Protein AF-A0AA41QJ33-F1 (afdb_monomer_lite)

Foldseek 3Di:
DPDDPPDDDDPPPPDDADQDDDPDCVFKPKAFKAWDQDPLRKIKMKIKIWGPPCVPPDAAWDQAPPRTTMKMWMWMDPPNRNDIDTAHIGHFHLWYWDDQAQKIKIWGDRQFIKMWIDNPSRNDIDHIDTDDDPWGKDDHDDDWDDDPQKIKDKIFTDPDDDDDDPPPGDIWIWIFHRDPDDADPVRDDPGDTDGDDD

InterPro domains:
  IPR036278 Sialidase superfamily [SSF50939] (13-168)

Sequence (198 aa):
MAGAEQFRVRPLANDFVRVYESPDPNNIYTYSPGIVALPSGRLVATLDLSGSGIGNLPGPKQIIEHGQEWFGKVFVSDDQGRTWTHKTDFPFMHARPFLAGQSLYVIGHCNYLCIMRSDDEGETWNKTAILTESETWHQAPSNVHYANGNVYLVMERITAAMNGWPCSVMANRFDARQSERRPDAKGKLDFRLRAGFS

Structure (mmCIF, N/CA/C/O backbone):
data_AF-A0AA41QJ33-F1
#
_entry.id   AF-A0AA41QJ33-F1
#
loop_
_atom_site.group_PDB
_atom_site.id
_atom_site.type_symbol
_atom_site.label_atom_id
_atom_site.label_alt_id
_atom_site.label_comp_id
_atom_site.label_asym_id
_atom_site.label_entity_id
_atom_site.label_seq_id
_atom_site.pdbx_PDB_ins_code
_atom_site.Cartn_x
_atom_site.Cartn_y
_atom_site.Cartn_z
_atom_site.occupancy
_atom_site.B_iso_or_equiv
_atom_site.auth_seq_id
_atom_site.auth_comp_id
_atom_site.auth_asym_id
_atom_site.auth_atom_id
_atom_site.pdbx_PDB_model_num
ATOM 1 N N . MET A 1 1 ? 14.302 -49.293 14.174 1.00 47.59 1 MET A N 1
ATOM 2 C CA . MET A 1 1 ? 14.296 -48.111 13.282 1.00 47.59 1 MET A CA 1
ATOM 3 C C . MET A 1 1 ? 13.230 -47.137 13.781 1.00 47.59 1 MET A C 1
ATOM 5 O O . MET A 1 1 ? 12.133 -47.121 13.251 1.00 47.59 1 MET A O 1
ATOM 9 N N . ALA A 1 2 ? 13.499 -46.404 14.865 1.00 51.84 2 ALA A N 1
ATOM 10 C CA . ALA A 1 2 ? 12.508 -45.548 15.533 1.00 51.84 2 ALA A CA 1
ATOM 11 C C . ALA A 1 2 ? 13.162 -44.237 16.005 1.00 51.84 2 ALA A C 1
ATOM 13 O O . ALA A 1 2 ? 13.246 -43.977 17.196 1.00 51.84 2 ALA A O 1
ATOM 14 N N . GLY A 1 3 ? 13.710 -43.454 15.069 1.00 54.38 3 GLY A N 1
ATOM 15 C CA . GLY A 1 3 ? 14.433 -42.221 15.420 1.00 54.38 3 GLY A CA 1
ATOM 16 C C . GLY A 1 3 ? 14.436 -41.105 14.372 1.00 54.38 3 GLY A C 1
ATOM 17 O O . GLY A 1 3 ? 14.948 -40.032 14.655 1.00 54.38 3 GLY A O 1
ATOM 18 N N . ALA A 1 4 ? 13.866 -41.315 13.178 1.00 56.34 4 ALA A N 1
ATOM 19 C CA . ALA A 1 4 ? 13.917 -40.324 12.093 1.00 56.34 4 ALA A CA 1
ATOM 20 C C . ALA A 1 4 ? 12.668 -39.420 11.990 1.00 56.34 4 ALA A C 1
ATOM 22 O O . ALA A 1 4 ? 12.715 -38.386 11.333 1.00 56.34 4 ALA A O 1
ATOM 23 N N . GLU A 1 5 ? 11.555 -39.771 12.643 1.00 59.59 5 GLU A N 1
ATOM 24 C CA . GLU A 1 5 ? 10.306 -38.983 12.599 1.00 59.59 5 GLU A CA 1
ATOM 25 C C . GLU A 1 5 ? 10.288 -37.806 13.596 1.00 59.59 5 GLU A C 1
ATOM 27 O O . GLU A 1 5 ? 9.463 -36.905 13.474 1.00 59.59 5 GLU A O 1
ATOM 32 N N . GLN A 1 6 ? 11.201 -37.777 14.575 1.00 62.22 6 GLN A N 1
ATOM 33 C CA . GLN A 1 6 ? 11.112 -36.872 15.730 1.00 62.22 6 GLN A CA 1
ATOM 34 C C . GLN A 1 6 ? 11.577 -35.426 15.451 1.00 62.22 6 GLN A C 1
ATOM 36 O O . GLN A 1 6 ? 11.346 -34.548 16.276 1.00 62.22 6 GLN A O 1
ATOM 41 N N . PHE A 1 7 ? 12.175 -35.150 14.283 1.00 73.75 7 PHE A N 1
ATOM 42 C CA . PHE A 1 7 ? 12.751 -33.837 13.942 1.00 73.75 7 PHE A CA 1
ATOM 43 C C . PHE A 1 7 ? 12.248 -33.249 12.611 1.00 73.75 7 PHE A C 1
ATOM 45 O O . PHE A 1 7 ? 12.935 -32.438 11.990 1.00 73.75 7 PHE A O 1
ATOM 52 N N . ARG A 1 8 ? 11.054 -33.631 12.132 1.00 76.31 8 ARG A N 1
ATOM 53 C CA . ARG A 1 8 ? 10.460 -32.956 10.964 1.00 76.31 8 ARG A CA 1
ATOM 54 C C . ARG A 1 8 ? 9.978 -31.558 11.349 1.00 76.31 8 ARG A C 1
ATOM 56 O O . ARG A 1 8 ? 9.013 -31.426 12.097 1.00 76.31 8 ARG A O 1
ATOM 63 N N . VAL A 1 9 ? 10.594 -30.529 10.767 1.00 79.25 9 VAL A N 1
ATOM 64 C CA . VAL A 1 9 ? 10.024 -29.176 10.741 1.00 79.25 9 VAL A CA 1
ATOM 65 C C . VAL A 1 9 ? 8.697 -29.250 9.984 1.00 79.25 9 VAL A C 1
ATOM 67 O O . VAL A 1 9 ? 8.662 -29.647 8.820 1.00 79.25 9 VAL A O 1
ATOM 70 N N . ARG A 1 10 ? 7.597 -28.917 10.660 1.00 72.31 10 ARG A N 1
ATOM 71 C CA . ARG A 1 10 ? 6.265 -28.787 10.059 1.00 72.31 10 ARG A CA 1
ATOM 72 C C . ARG A 1 10 ? 5.832 -27.326 10.186 1.00 72.31 10 ARG A C 1
ATOM 74 O O . ARG A 1 10 ? 6.075 -26.743 11.245 1.00 72.31 10 ARG A O 1
ATOM 81 N N . PRO A 1 11 ? 5.205 -26.729 9.160 1.00 72.12 11 PRO A N 1
ATOM 82 C CA . PRO A 1 11 ? 4.602 -25.412 9.303 1.00 72.12 11 PRO A CA 1
ATOM 83 C C . PRO A 1 11 ? 3.617 -25.427 10.476 1.00 72.12 11 PRO A C 1
ATOM 85 O O . PRO A 1 11 ? 2.786 -26.330 10.586 1.00 72.12 11 PRO A O 1
ATOM 88 N N . LEU A 1 12 ? 3.734 -24.442 11.369 1.00 70.50 12 LEU A N 1
ATOM 89 C CA . LEU A 1 12 ? 2.847 -24.312 12.532 1.00 70.50 12 LEU A CA 1
ATOM 90 C C . LEU A 1 12 ? 1.440 -23.835 12.136 1.00 70.50 12 LEU A C 1
ATOM 92 O O . LEU A 1 12 ? 0.494 -24.043 12.886 1.00 70.50 12 LEU A O 1
ATOM 96 N N . ALA A 1 13 ? 1.301 -23.250 10.946 1.00 66.00 13 ALA A N 1
ATOM 97 C CA . ALA A 1 13 ? 0.040 -22.842 10.345 1.00 66.00 13 ALA A CA 1
ATOM 98 C C . ALA A 1 13 ? -0.082 -23.502 8.964 1.00 66.00 13 ALA A C 1
ATOM 100 O O . ALA A 1 13 ? 0.394 -22.963 7.968 1.00 66.00 13 ALA A O 1
ATOM 101 N N . ASN A 1 14 ? -0.644 -24.715 8.921 1.00 70.75 14 ASN A N 1
ATOM 102 C CA . ASN A 1 14 ? -0.950 -25.382 7.648 1.00 70.75 14 ASN A CA 1
ATOM 103 C C . ASN A 1 14 ? -2.209 -24.795 6.994 1.00 70.75 14 ASN A C 1
ATOM 105 O O . ASN A 1 14 ? -2.342 -24.840 5.774 1.00 70.75 14 ASN A O 1
ATOM 109 N N . ASP A 1 15 ? -3.090 -24.206 7.803 1.00 84.38 15 ASP A N 1
ATOM 110 C CA . ASP A 1 15 ? -4.259 -23.478 7.333 1.00 84.38 15 ASP A CA 1
ATOM 111 C C . ASP A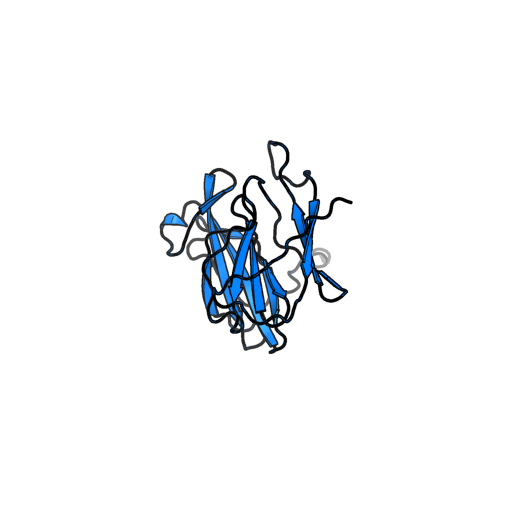 1 15 ? -3.882 -22.014 7.103 1.00 84.38 15 ASP A C 1
ATOM 113 O O . ASP A 1 15 ? -3.324 -21.354 7.984 1.00 84.38 15 ASP A O 1
ATOM 117 N N . PHE A 1 16 ? -4.191 -21.499 5.915 1.00 87.69 16 PHE A N 1
ATOM 118 C CA . PHE A 1 16 ? -3.958 -20.105 5.557 1.00 87.69 16 PHE A CA 1
ATOM 119 C C . PHE A 1 16 ? -5.176 -19.515 4.854 1.00 87.69 16 PHE A C 1
ATOM 121 O O . PHE A 1 16 ? -5.912 -20.204 4.147 1.00 87.69 16 PHE A O 1
ATOM 128 N N . VAL A 1 17 ? -5.357 -18.205 5.018 1.00 93.19 17 VAL A N 1
ATOM 129 C CA . VAL A 1 17 ? -6.265 -17.420 4.185 1.00 93.19 17 VAL A CA 1
ATOM 130 C C . VAL A 1 17 ? -5.435 -16.671 3.155 1.00 93.19 17 VAL A C 1
ATOM 132 O O . VAL A 1 17 ? -4.453 -16.005 3.481 1.00 93.19 17 VAL A O 1
ATOM 135 N N . ARG A 1 18 ? -5.839 -16.779 1.893 1.00 94.19 18 ARG A N 1
ATOM 136 C CA . ARG A 1 18 ? -5.200 -16.082 0.781 1.00 94.19 18 ARG A CA 1
ATOM 137 C C . ARG A 1 18 ? -5.739 -14.656 0.688 1.00 94.19 18 ARG A C 1
ATOM 139 O O . ARG A 1 18 ? -6.899 -14.461 0.339 1.00 94.19 18 ARG A O 1
ATOM 146 N N . VAL A 1 19 ? -4.875 -13.676 0.946 1.00 96.50 19 VAL A N 1
ATOM 147 C CA . VAL A 1 19 ? -5.148 -12.258 0.647 1.00 96.50 19 VAL A CA 1
ATOM 148 C C . VAL A 1 19 ? -4.986 -12.000 -0.852 1.00 96.50 19 VAL A C 1
ATOM 150 O O . VAL A 1 19 ? -5.821 -11.358 -1.481 1.00 96.50 19 VAL A O 1
ATOM 153 N N . TYR A 1 20 ? -3.918 -12.548 -1.431 1.00 96.38 20 TYR A N 1
ATOM 154 C CA . TYR A 1 20 ? -3.596 -12.460 -2.848 1.00 96.38 20 TYR A CA 1
ATOM 155 C C . TYR A 1 20 ? -2.804 -13.694 -3.277 1.00 96.38 20 TYR A C 1
ATOM 157 O O . TYR A 1 20 ? -2.037 -14.249 -2.492 1.00 96.38 20 TYR A O 1
ATOM 165 N N . GLU A 1 21 ? -2.981 -14.108 -4.525 1.00 94.88 21 GLU A N 1
ATOM 166 C CA . GLU A 1 21 ? -2.123 -15.083 -5.190 1.00 94.88 21 GLU A CA 1
ATOM 167 C C . GLU A 1 21 ? -1.775 -14.552 -6.568 1.00 94.88 21 GLU A C 1
ATOM 169 O O . GLU A 1 21 ? -2.625 -14.008 -7.277 1.00 94.88 21 GLU A O 1
ATOM 174 N N . SER A 1 22 ? -0.503 -14.694 -6.922 1.00 95.38 22 SER A N 1
ATOM 175 C CA . SER A 1 22 ? -0.030 -14.293 -8.231 1.00 95.38 22 SER A CA 1
ATOM 176 C C . SER A 1 22 ? -0.698 -15.139 -9.320 1.00 95.38 22 SER A C 1
ATOM 178 O O . SER A 1 22 ? -0.660 -16.367 -9.232 1.00 95.38 22 SER A O 1
ATOM 180 N N . PRO A 1 23 ? -1.266 -14.521 -10.371 1.00 94.25 23 PRO A N 1
ATOM 181 C CA . PRO A 1 23 ? -1.814 -15.263 -11.502 1.00 94.25 23 PRO A CA 1
ATOM 182 C C . PRO A 1 23 ? -0.721 -15.912 -12.370 1.00 94.25 23 PRO A C 1
ATOM 184 O O . PRO A 1 23 ? -1.026 -16.789 -13.172 1.00 94.25 23 PRO A O 1
ATOM 187 N N . ASP A 1 24 ? 0.539 -15.490 -12.218 1.00 96.56 24 ASP A N 1
ATOM 188 C CA . ASP A 1 24 ? 1.706 -16.073 -12.881 1.00 96.56 24 ASP A CA 1
ATOM 189 C C . ASP A 1 24 ? 2.922 -15.996 -11.940 1.00 96.56 24 ASP A C 1
ATOM 191 O O . ASP A 1 24 ? 3.712 -15.051 -12.015 1.00 96.56 24 ASP A O 1
ATOM 195 N N . PRO A 1 25 ? 3.089 -16.959 -11.017 1.00 94.56 25 PRO A N 1
ATOM 196 C CA . PRO A 1 25 ? 4.132 -16.900 -9.992 1.00 94.56 25 PRO A CA 1
ATOM 197 C C . PRO A 1 25 ? 5.563 -16.957 -10.548 1.00 94.56 25 PRO A C 1
ATOM 199 O O . PRO A 1 25 ? 6.502 -16.646 -9.817 1.00 94.56 25 PRO A O 1
ATOM 202 N N . ASN A 1 26 ? 5.749 -17.323 -11.822 1.00 96.19 26 ASN A N 1
ATOM 203 C CA . ASN A 1 26 ? 7.068 -17.324 -12.459 1.00 96.19 26 ASN A CA 1
ATOM 204 C C . ASN A 1 26 ? 7.505 -15.930 -12.923 1.00 96.19 26 ASN A C 1
ATOM 206 O O . ASN A 1 26 ? 8.698 -15.717 -13.114 1.00 96.19 26 ASN A O 1
ATOM 210 N N . ASN A 1 27 ? 6.564 -15.000 -13.120 1.00 96.81 27 ASN A N 1
ATOM 211 C CA . ASN A 1 27 ? 6.848 -13.681 -13.697 1.00 96.81 27 ASN A CA 1
ATOM 212 C C . ASN A 1 27 ? 6.244 -12.511 -12.905 1.00 96.81 27 ASN A C 1
ATOM 214 O O . ASN A 1 27 ? 6.604 -11.361 -13.153 1.00 96.81 27 ASN A O 1
ATOM 218 N N . ILE A 1 28 ? 5.314 -12.777 -11.988 1.00 96.94 28 ILE A N 1
ATOM 219 C CA . ILE A 1 28 ? 4.651 -11.790 -11.135 1.00 96.94 28 ILE A CA 1
ATOM 220 C C . ILE A 1 28 ? 4.882 -12.213 -9.692 1.00 96.94 28 ILE A C 1
ATOM 222 O O . ILE A 1 28 ? 4.372 -13.233 -9.220 1.00 96.94 28 ILE A O 1
ATOM 226 N N . TYR A 1 29 ? 5.641 -11.403 -8.979 1.00 95.81 29 TYR A N 1
ATOM 227 C CA . TYR A 1 29 ? 6.076 -11.682 -7.624 1.00 95.81 29 TYR A CA 1
ATOM 228 C C . TYR A 1 29 ? 5.309 -10.802 -6.640 1.00 95.81 29 TYR A C 1
ATOM 230 O O . TYR A 1 29 ? 4.944 -9.672 -6.956 1.00 95.81 29 TYR A O 1
ATOM 238 N N . THR A 1 30 ? 5.039 -11.338 -5.451 1.00 95.88 30 THR A N 1
ATOM 239 C CA . THR A 1 30 ? 4.316 -10.643 -4.379 1.00 95.88 30 THR A CA 1
ATOM 240 C C . THR A 1 30 ? 5.266 -10.344 -3.234 1.00 95.88 30 THR A C 1
ATOM 242 O O . THR A 1 30 ? 5.943 -11.245 -2.741 1.00 95.88 30 THR A O 1
ATOM 245 N N . TYR A 1 31 ? 5.290 -9.089 -2.804 1.00 94.62 31 TYR A N 1
ATOM 246 C CA . TYR A 1 31 ? 6.271 -8.576 -1.861 1.00 94.62 31 TYR A CA 1
ATOM 247 C C . TYR A 1 31 ? 5.619 -7.787 -0.727 1.00 94.62 31 TYR A C 1
ATOM 249 O O . TYR A 1 31 ? 4.476 -7.335 -0.821 1.00 94.62 31 TYR A O 1
ATOM 257 N N . SER A 1 32 ? 6.406 -7.616 0.339 1.00 93.62 32 SER A N 1
ATOM 258 C CA . SER A 1 32 ? 6.258 -6.543 1.325 1.00 93.62 32 SER A CA 1
ATOM 259 C C . SER A 1 32 ? 4.834 -6.343 1.863 1.00 93.62 32 SER A C 1
ATOM 261 O O . SER A 1 32 ? 4.242 -5.279 1.678 1.00 93.62 32 SER A O 1
ATOM 263 N N . PRO A 1 33 ? 4.261 -7.350 2.550 1.00 95.69 33 PRO A N 1
ATOM 264 C CA . PRO A 1 33 ? 2.938 -7.212 3.130 1.00 95.69 33 PRO A CA 1
ATOM 265 C C . PRO A 1 33 ? 2.934 -6.229 4.312 1.00 95.69 33 PRO A C 1
ATOM 267 O O . PRO A 1 33 ? 3.815 -6.263 5.173 1.00 95.69 33 PRO A O 1
ATOM 270 N N . GLY A 1 34 ? 1.900 -5.394 4.388 1.00 96.12 34 GLY A N 1
ATOM 271 C CA . GLY A 1 34 ? 1.562 -4.567 5.548 1.00 96.12 34 GLY A CA 1
ATOM 272 C C . GLY A 1 34 ? 0.117 -4.815 5.974 1.00 96.12 34 GLY A C 1
ATOM 273 O O . GLY A 1 34 ? -0.719 -5.151 5.141 1.00 96.12 34 GLY A O 1
ATOM 274 N N . ILE A 1 35 ? -0.208 -4.671 7.260 1.00 96.94 35 ILE A N 1
ATOM 275 C CA . ILE A 1 35 ? -1.578 -4.858 7.758 1.00 96.94 35 ILE A CA 1
ATOM 276 C C . ILE A 1 35 ? -1.867 -3.948 8.954 1.00 96.94 35 ILE A C 1
ATOM 278 O O . ILE A 1 35 ? -0.997 -3.726 9.794 1.00 96.94 35 ILE A O 1
ATOM 282 N N . VAL A 1 36 ? -3.096 -3.443 9.045 1.00 97.06 36 VAL A N 1
ATOM 283 C CA . VAL A 1 36 ? -3.615 -2.713 10.208 1.00 97.06 36 VAL A CA 1
ATOM 284 C C . VAL A 1 36 ? -5.043 -3.162 10.511 1.00 97.06 36 VAL A C 1
ATOM 286 O O . VAL A 1 36 ? -5.826 -3.427 9.599 1.00 97.06 36 VAL A O 1
ATOM 289 N N . ALA A 1 37 ? -5.383 -3.242 11.795 1.00 97.19 37 ALA A N 1
ATOM 290 C CA . ALA A 1 37 ? -6.759 -3.402 12.252 1.00 97.19 37 ALA A CA 1
ATOM 291 C C . ALA A 1 37 ? -7.341 -2.028 12.606 1.00 97.19 37 ALA A C 1
ATOM 293 O O . ALA A 1 37 ? -6.720 -1.261 13.347 1.00 97.19 37 ALA A O 1
ATOM 294 N N . LEU A 1 38 ? -8.517 -1.714 12.070 1.00 97.06 38 LEU A N 1
ATOM 295 C CA . LEU A 1 38 ? -9.239 -0.478 12.357 1.00 97.06 38 LEU A CA 1
ATOM 296 C C . LEU A 1 38 ? -10.098 -0.629 13.627 1.00 97.06 38 LEU A C 1
ATOM 298 O O . LEU A 1 38 ? -10.469 -1.750 13.980 1.00 97.06 38 LEU A O 1
ATOM 302 N N . PRO A 1 39 ? -10.474 0.477 14.302 1.00 96.62 39 PRO A N 1
ATOM 303 C CA . PRO A 1 39 ? -11.376 0.448 15.454 1.00 96.62 39 PRO A CA 1
ATOM 304 C C . PRO A 1 39 ? -12.717 -0.251 15.196 1.00 96.62 39 PRO A C 1
ATOM 306 O O . PRO A 1 39 ? -13.280 -0.825 16.124 1.00 96.62 39 PRO A O 1
ATOM 309 N N . SER A 1 40 ? -13.211 -0.234 13.954 1.00 96.88 40 SER A N 1
ATOM 310 C CA . SER A 1 40 ? -14.427 -0.946 13.539 1.00 96.88 40 SER A CA 1
ATOM 311 C C . SER A 1 40 ? -14.283 -2.473 13.544 1.00 96.88 40 SER A C 1
ATOM 313 O O . SER A 1 40 ? -15.283 -3.183 13.474 1.00 96.88 40 SER A O 1
ATOM 315 N N . GLY A 1 41 ? -13.055 -2.994 13.633 1.00 97.56 41 GLY A N 1
ATOM 316 C CA . GLY A 1 41 ? -12.734 -4.412 13.472 1.00 97.56 41 GLY A CA 1
ATOM 317 C C . GLY A 1 41 ? -12.374 -4.803 12.036 1.00 97.56 41 GLY A C 1
ATOM 318 O O . GLY A 1 41 ? -11.881 -5.912 11.824 1.00 97.56 41 GLY A O 1
ATOM 319 N N . ARG A 1 42 ? -12.552 -3.898 11.063 1.00 98.25 42 ARG A N 1
ATOM 320 C CA . ARG A 1 42 ? -12.087 -4.091 9.686 1.00 98.25 42 ARG A CA 1
ATOM 321 C C . ARG A 1 42 ? -10.564 -4.210 9.643 1.00 98.25 42 ARG A C 1
ATOM 323 O O . ARG A 1 42 ? -9.851 -3.434 10.281 1.00 98.25 42 ARG A O 1
ATOM 330 N N . LEU A 1 43 ? -10.054 -5.152 8.856 1.00 98.56 43 LEU A N 1
ATOM 331 C CA . LEU A 1 43 ? -8.626 -5.273 8.559 1.00 98.56 43 LEU A CA 1
ATOM 332 C C . LEU A 1 43 ? -8.323 -4.638 7.206 1.00 98.56 43 LEU A C 1
ATOM 334 O O . LEU A 1 43 ? -9.082 -4.814 6.256 1.00 98.56 43 LEU A O 1
ATOM 338 N N . VAL A 1 44 ? -7.187 -3.953 7.104 1.00 98.56 44 VAL A N 1
ATOM 339 C CA . VAL A 1 44 ? -6.671 -3.420 5.840 1.00 98.56 44 VAL A CA 1
ATOM 340 C C . VAL A 1 44 ? -5.265 -3.944 5.624 1.00 98.56 44 VAL A C 1
ATOM 342 O O . VAL A 1 44 ? -4.407 -3.769 6.488 1.00 98.56 44 VAL A O 1
ATOM 345 N N . ALA A 1 45 ? -5.031 -4.565 4.474 1.00 98.19 45 ALA A N 1
ATOM 346 C CA . ALA A 1 45 ? -3.741 -5.102 4.080 1.00 98.19 45 ALA A CA 1
ATOM 347 C C . ALA A 1 45 ? -3.207 -4.408 2.827 1.00 98.19 45 ALA A C 1
ATOM 349 O O . ALA A 1 45 ? -3.964 -3.997 1.945 1.00 98.19 45 ALA A O 1
ATOM 350 N N . THR A 1 46 ? -1.888 -4.314 2.744 1.00 98.25 46 THR A N 1
ATOM 351 C CA . THR A 1 46 ? -1.148 -3.873 1.568 1.00 98.25 46 THR A CA 1
ATOM 352 C C . THR A 1 46 ? -0.150 -4.935 1.151 1.00 98.25 46 THR A C 1
ATOM 354 O O . THR A 1 46 ? 0.291 -5.738 1.969 1.00 98.25 46 THR A O 1
ATOM 357 N N . LEU A 1 47 ? 0.204 -4.926 -0.125 1.00 97.56 47 LEU A N 1
ATOM 358 C CA . LEU A 1 47 ? 1.338 -5.646 -0.702 1.00 97.56 47 LEU A CA 1
ATOM 359 C C . LEU A 1 47 ? 1.766 -4.921 -1.974 1.00 97.56 47 LEU A C 1
ATOM 361 O O . LEU A 1 47 ? 1.013 -4.083 -2.481 1.00 97.56 47 LEU A O 1
ATOM 365 N N . ASP A 1 48 ? 2.923 -5.272 -2.517 1.00 96.38 48 ASP A N 1
ATOM 366 C CA . ASP A 1 48 ? 3.371 -4.781 -3.816 1.00 96.38 48 ASP A CA 1
ATOM 367 C C . ASP A 1 48 ? 3.774 -5.899 -4.772 1.00 96.38 48 ASP A C 1
ATOM 369 O O . ASP A 1 48 ? 4.069 -7.029 -4.374 1.00 96.38 48 ASP A O 1
ATOM 373 N N . LEU A 1 49 ? 3.668 -5.586 -6.063 1.00 97.38 49 LEU A N 1
ATOM 374 C CA . LEU A 1 49 ? 3.943 -6.488 -7.168 1.00 97.38 49 LEU A CA 1
ATOM 375 C C . LEU A 1 49 ? 5.064 -5.934 -8.039 1.00 97.38 49 LEU A C 1
ATOM 377 O O . LEU A 1 49 ? 5.071 -4.752 -8.386 1.00 97.38 49 LEU A O 1
ATOM 381 N N . SER A 1 50 ? 5.952 -6.833 -8.449 1.00 96.75 50 SER A N 1
ATOM 382 C CA . SER A 1 50 ? 6.960 -6.599 -9.484 1.00 96.75 50 SER A CA 1
ATOM 383 C C . SER A 1 50 ? 7.230 -7.893 -10.256 1.00 96.75 50 SER A C 1
ATOM 385 O O . SER A 1 50 ? 6.594 -8.920 -10.009 1.00 96.75 50 SER A O 1
ATOM 387 N N . GLY A 1 51 ? 8.155 -7.841 -11.208 1.00 95.56 51 GLY A N 1
ATOM 388 C CA . GLY A 1 51 ? 8.522 -8.941 -12.093 1.00 95.56 51 GLY A CA 1
ATOM 389 C C . GLY A 1 51 ? 8.190 -8.661 -13.558 1.00 95.56 51 GLY A C 1
ATOM 390 O O . GLY A 1 51 ? 7.406 -7.774 -13.891 1.00 95.56 51 GLY A O 1
ATOM 391 N N . SER A 1 52 ? 8.794 -9.434 -14.457 1.00 94.75 52 SER A N 1
ATOM 392 C CA . SER A 1 52 ? 8.677 -9.261 -15.913 1.00 94.75 52 SER A CA 1
ATOM 393 C C . SER A 1 52 ? 7.239 -9.355 -16.439 1.00 94.75 52 SER A C 1
ATOM 395 O O . SER A 1 52 ? 6.943 -8.833 -17.512 1.00 94.75 52 SER A O 1
ATOM 397 N N . GLY A 1 53 ? 6.341 -10.013 -15.702 1.00 94.25 53 GLY A N 1
ATOM 398 C CA . GLY A 1 53 ? 4.954 -10.239 -16.102 1.00 94.25 53 GLY A CA 1
ATOM 399 C C . GLY A 1 53 ? 3.991 -9.107 -15.741 1.00 94.25 53 GLY A C 1
ATOM 400 O O . GLY A 1 53 ? 2.857 -9.110 -16.228 1.00 94.25 53 GLY A O 1
ATOM 401 N N . ILE A 1 54 ? 4.395 -8.132 -14.913 1.00 95.50 54 ILE A N 1
ATOM 402 C CA . ILE A 1 54 ? 3.434 -7.153 -14.385 1.00 95.50 54 ILE A CA 1
ATOM 403 C C . ILE A 1 54 ? 2.953 -6.134 -15.417 1.00 95.50 54 ILE A C 1
ATOM 405 O O . ILE A 1 54 ? 1.882 -5.562 -15.222 1.00 95.50 54 ILE A O 1
ATOM 409 N N . GLY A 1 55 ? 3.673 -5.942 -16.528 1.00 91.94 55 GLY A N 1
ATOM 410 C CA . GLY A 1 55 ? 3.287 -5.023 -17.607 1.00 91.94 55 GLY A CA 1
ATOM 411 C C . GLY A 1 55 ? 1.886 -5.298 -18.175 1.00 91.94 55 GLY A C 1
ATOM 412 O O . GLY A 1 55 ? 1.192 -4.371 -18.583 1.00 91.94 55 GLY A O 1
ATOM 413 N N . ASN A 1 56 ? 1.430 -6.555 -18.116 1.00 89.94 56 ASN A N 1
ATOM 414 C CA . ASN A 1 56 ? 0.104 -6.972 -18.581 1.00 89.94 56 ASN A CA 1
ATOM 415 C C . ASN A 1 56 ? -1.016 -6.763 -17.547 1.00 89.94 56 ASN A C 1
ATOM 417 O O . ASN A 1 56 ? -2.193 -6.898 -17.882 1.00 89.94 56 ASN A O 1
ATOM 421 N N . LEU A 1 57 ? -0.683 -6.465 -16.288 1.00 93.75 57 LEU A N 1
ATOM 422 C CA . LEU A 1 57 ? -1.680 -6.199 -15.253 1.00 93.75 57 LEU A CA 1
ATOM 423 C C . LEU A 1 57 ? -2.202 -4.759 -15.360 1.00 93.75 57 LEU A C 1
ATOM 425 O O . LEU A 1 57 ? -1.433 -3.852 -15.684 1.00 93.75 57 LEU A O 1
ATOM 429 N N . PRO A 1 58 ? -3.478 -4.490 -15.039 1.00 93.81 58 PRO A N 1
ATOM 430 C CA . PRO A 1 58 ? -3.946 -3.122 -14.851 1.00 93.81 58 PRO A CA 1
ATOM 431 C C . PRO A 1 58 ? -3.303 -2.489 -13.604 1.00 93.81 58 PRO A C 1
ATOM 433 O O . PRO A 1 58 ? -2.740 -3.183 -12.759 1.00 93.81 58 PRO A O 1
ATOM 436 N N . GLY A 1 59 ? -3.406 -1.165 -13.490 1.00 92.88 59 GLY A N 1
ATOM 437 C CA . GLY A 1 59 ? -2.945 -0.413 -12.320 1.00 92.88 59 GLY A CA 1
ATOM 438 C C . GLY A 1 59 ? -1.744 0.499 -12.604 1.00 92.88 59 GLY A C 1
ATOM 439 O O . GLY A 1 59 ? -1.018 0.294 -13.586 1.00 92.88 59 GLY A O 1
ATOM 440 N N . PRO A 1 60 ? -1.552 1.540 -11.775 1.00 95.38 60 PRO A N 1
ATOM 441 C CA . PRO A 1 60 ? -0.543 2.566 -11.995 1.00 95.38 60 PRO A CA 1
ATOM 442 C C . PRO A 1 60 ? 0.843 2.052 -11.586 1.00 95.38 60 PRO A C 1
ATOM 444 O O . PRO A 1 60 ? 1.068 1.764 -10.416 1.00 95.38 60 PRO A O 1
ATOM 447 N N . LYS A 1 61 ? 1.772 1.949 -12.542 1.00 95.12 61 LYS A N 1
ATOM 448 C CA . LYS A 1 61 ? 3.140 1.450 -12.319 1.00 95.12 61 LYS A CA 1
ATOM 449 C C . LYS A 1 61 ? 4.143 2.588 -12.239 1.00 95.12 61 LYS A C 1
ATOM 451 O O . LYS A 1 61 ? 3.962 3.620 -12.885 1.00 95.12 61 LYS A O 1
ATOM 456 N N . GLN A 1 62 ? 5.207 2.372 -11.477 1.00 95.19 62 GLN A N 1
ATOM 457 C CA . GLN A 1 62 ? 6.382 3.237 -11.456 1.00 95.19 62 GLN A CA 1
ATOM 458 C C . GLN A 1 62 ? 7.657 2.425 -11.587 1.00 95.19 62 GLN A C 1
ATOM 460 O O . GLN A 1 62 ? 7.728 1.291 -11.121 1.00 95.19 62 GLN A O 1
ATOM 465 N N . ILE A 1 63 ? 8.666 3.039 -12.199 1.00 93.00 63 ILE A N 1
ATOM 466 C CA . ILE A 1 63 ? 10.020 2.496 -12.233 1.00 93.00 63 ILE A CA 1
ATOM 467 C C . ILE A 1 63 ? 10.715 2.890 -10.931 1.00 93.00 63 ILE A C 1
ATOM 469 O O . ILE A 1 63 ? 10.901 4.079 -10.670 1.00 93.00 63 ILE A O 1
ATOM 473 N N . ILE A 1 64 ? 11.064 1.905 -10.105 1.00 88.88 64 ILE A N 1
ATOM 474 C CA . ILE A 1 64 ? 11.618 2.145 -8.764 1.00 88.88 64 ILE A CA 1
ATOM 475 C C . ILE A 1 64 ? 12.981 1.459 -8.636 1.00 88.88 64 ILE A C 1
ATOM 477 O O . ILE A 1 64 ? 13.981 1.963 -9.150 1.00 88.88 64 ILE A O 1
ATOM 481 N N . GLU A 1 65 ? 13.046 0.305 -7.977 1.00 82.25 65 GLU A N 1
ATOM 482 C CA . GLU A 1 65 ? 14.301 -0.388 -7.705 1.00 82.25 65 GLU A CA 1
ATOM 483 C C . GLU A 1 65 ? 14.806 -1.121 -8.948 1.00 82.25 65 GLU A C 1
ATOM 485 O O . GLU A 1 65 ? 14.052 -1.807 -9.639 1.00 82.25 65 GLU A O 1
ATOM 490 N N . HIS A 1 66 ? 16.102 -0.969 -9.238 1.00 81.25 66 HIS A N 1
ATOM 491 C CA . HIS A 1 66 ? 16.790 -1.648 -10.344 1.00 81.25 66 HIS A CA 1
ATOM 492 C C . HIS A 1 66 ? 16.117 -1.472 -11.718 1.00 81.25 66 HIS A C 1
ATOM 494 O O . HIS A 1 66 ? 16.190 -2.354 -12.577 1.00 81.25 66 HIS A O 1
ATOM 500 N N . GLY A 1 67 ? 15.443 -0.335 -11.924 1.00 85.75 67 GLY A N 1
ATOM 501 C CA . GLY A 1 67 ? 14.738 -0.047 -13.172 1.00 85.75 67 GLY A CA 1
ATOM 502 C C . GLY A 1 67 ? 13.512 -0.932 -13.415 1.00 85.75 67 GLY A C 1
ATOM 503 O O . GLY A 1 67 ? 13.029 -0.981 -14.542 1.00 85.75 67 GLY A O 1
ATOM 504 N N . GLN A 1 68 ? 13.023 -1.643 -12.395 1.00 90.81 68 GLN A N 1
ATOM 505 C CA . GLN A 1 68 ? 11.846 -2.498 -12.507 1.00 90.81 68 GLN A CA 1
ATOM 506 C C . GLN A 1 68 ? 10.566 -1.701 -12.291 1.00 90.81 68 GLN A C 1
ATOM 508 O O . GLN A 1 68 ? 10.548 -0.727 -11.534 1.00 90.81 68 GLN A O 1
ATOM 513 N N . GLU A 1 69 ? 9.491 -2.142 -12.940 1.00 95.81 69 GLU A N 1
ATOM 514 C CA . GLU A 1 69 ? 8.150 -1.658 -12.645 1.00 95.81 69 GLU A CA 1
ATOM 515 C C . GLU A 1 69 ? 7.667 -2.221 -11.303 1.00 95.81 69 GLU A C 1
ATOM 517 O O . GLU A 1 69 ? 7.882 -3.394 -10.979 1.00 95.81 69 GLU A O 1
ATOM 522 N N . TRP A 1 70 ? 6.966 -1.383 -10.548 1.00 96.69 70 TRP A N 1
ATOM 523 C CA . TRP A 1 70 ? 6.333 -1.725 -9.282 1.00 96.69 70 TRP A CA 1
ATOM 524 C C . TRP A 1 70 ? 4.983 -1.036 -9.160 1.00 96.69 70 TRP A C 1
ATOM 526 O O . TRP A 1 70 ? 4.787 0.079 -9.657 1.00 96.69 70 TRP A O 1
ATOM 536 N N . PHE A 1 71 ? 4.069 -1.681 -8.445 1.00 97.44 71 PHE A N 1
ATOM 537 C CA . PHE A 1 71 ? 2.867 -1.045 -7.921 1.00 97.44 71 PHE A CA 1
ATOM 538 C C . PHE A 1 71 ? 2.328 -1.829 -6.728 1.00 97.44 71 PHE A C 1
ATOM 540 O O . PHE A 1 71 ? 2.511 -3.043 -6.629 1.00 97.44 71 PHE A O 1
ATOM 547 N N . GLY A 1 72 ? 1.657 -1.131 -5.824 1.00 97.69 72 GLY A N 1
ATOM 548 C CA . GLY A 1 72 ? 1.038 -1.717 -4.651 1.00 97.69 72 GLY A CA 1
ATOM 549 C C . GLY A 1 72 ? -0.465 -1.896 -4.782 1.00 97.69 72 GLY A C 1
ATOM 550 O O . GLY A 1 72 ? -1.108 -1.348 -5.679 1.00 97.69 72 GLY A O 1
ATOM 551 N N . LYS A 1 73 ? -1.016 -2.692 -3.868 1.00 98.31 73 LYS A N 1
ATOM 552 C CA . LYS A 1 73 ? -2.433 -3.050 -3.783 1.00 98.31 73 LYS A CA 1
ATOM 553 C C . LYS A 1 73 ? -2.942 -2.868 -2.360 1.00 98.31 73 LYS A C 1
ATOM 555 O O . LYS A 1 73 ? -2.214 -3.153 -1.412 1.00 98.31 73 LYS A O 1
ATOM 560 N N . VAL A 1 74 ? -4.194 -2.439 -2.217 1.00 98.62 74 VAL A N 1
ATOM 561 C CA . VAL A 1 74 ? -4.925 -2.413 -0.940 1.00 98.62 74 VAL A CA 1
ATOM 562 C C . VAL A 1 74 ? -6.022 -3.470 -0.956 1.00 98.62 74 VAL A C 1
ATOM 564 O O . VAL A 1 74 ? -6.785 -3.564 -1.921 1.00 98.62 74 VAL A O 1
ATOM 567 N N . PHE A 1 75 ? -6.140 -4.212 0.140 1.00 98.75 75 PHE A N 1
ATOM 568 C CA . PHE A 1 75 ? -7.214 -5.164 0.401 1.00 98.75 75 PHE A CA 1
ATOM 569 C C . PHE A 1 75 ? -7.874 -4.866 1.743 1.00 98.75 75 PHE A C 1
ATOM 571 O O . PHE A 1 75 ? -7.211 -4.395 2.667 1.00 98.75 75 PHE A O 1
ATOM 578 N N . VAL A 1 76 ? -9.160 -5.181 1.869 1.00 98.69 76 VAL A N 1
ATOM 579 C CA . VAL A 1 76 ? -9.903 -5.072 3.132 1.00 98.69 76 VAL A CA 1
ATOM 580 C C . VAL A 1 76 ? -10.584 -6.383 3.489 1.00 98.69 76 VAL A C 1
ATOM 582 O O . VAL A 1 76 ? -10.933 -7.164 2.603 1.00 98.69 76 VAL A O 1
ATOM 585 N N . SER A 1 77 ? -10.790 -6.607 4.782 1.00 98.62 77 SER A N 1
ATOM 586 C CA . SER A 1 77 ? -11.562 -7.725 5.313 1.00 98.62 77 SER A CA 1
ATOM 587 C C . SER A 1 77 ? -12.486 -7.253 6.432 1.00 98.62 77 SER A C 1
ATOM 589 O O . SER A 1 77 ? -12.038 -6.607 7.380 1.00 98.62 77 SER A O 1
ATOM 591 N N . ASP A 1 78 ? -13.761 -7.622 6.325 1.00 98.38 78 ASP A N 1
ATOM 592 C CA . ASP A 1 78 ? -14.823 -7.307 7.291 1.00 98.38 78 ASP A CA 1
ATOM 593 C C . ASP A 1 78 ? -15.216 -8.503 8.170 1.00 98.38 78 ASP A C 1
ATOM 595 O O . ASP A 1 78 ? -16.082 -8.404 9.036 1.00 98.38 78 ASP A O 1
ATOM 599 N N . ASP A 1 79 ? -14.585 -9.659 7.962 1.00 97.69 79 ASP A N 1
ATOM 600 C CA . ASP A 1 79 ? -14.971 -10.934 8.568 1.00 97.69 79 ASP A CA 1
ATOM 601 C C . ASP A 1 79 ? -13.838 -11.583 9.373 1.00 97.69 79 ASP A C 1
ATOM 603 O O . ASP A 1 79 ? -13.774 -12.809 9.494 1.00 97.69 79 ASP A O 1
ATOM 607 N N . GLN A 1 80 ? -12.994 -10.741 9.981 1.00 95.38 80 GLN A N 1
ATOM 608 C CA . GLN A 1 80 ? -11.827 -11.127 10.787 1.00 95.38 80 GLN A CA 1
ATOM 609 C C . GLN A 1 80 ? -10.733 -11.828 9.967 1.00 95.38 80 GLN A C 1
ATOM 611 O O . GLN A 1 80 ? -10.068 -12.743 10.450 1.00 95.38 80 GLN A O 1
ATOM 616 N N . GLY A 1 81 ? -10.539 -11.398 8.720 1.00 96.88 81 GLY A N 1
ATOM 617 C CA . GLY A 1 81 ? -9.467 -11.888 7.858 1.00 96.88 81 GLY A CA 1
ATOM 618 C C . GLY A 1 81 ? -9.780 -13.205 7.156 1.00 96.88 81 GLY A C 1
ATOM 619 O O . GLY A 1 81 ? -8.840 -13.825 6.661 1.00 96.88 81 GLY A O 1
ATOM 620 N N . ARG A 1 82 ? -11.049 -13.643 7.109 1.00 96.00 82 ARG A N 1
ATOM 621 C CA . ARG A 1 82 ? -11.461 -14.890 6.434 1.00 96.00 82 ARG A CA 1
ATOM 622 C C . ARG A 1 82 ? -11.620 -14.694 4.929 1.00 96.00 82 ARG A C 1
ATOM 624 O O . ARG A 1 82 ? -11.284 -15.595 4.164 1.00 96.00 82 ARG A O 1
ATOM 631 N N . THR A 1 83 ? -12.093 -13.526 4.506 1.00 97.56 83 THR A N 1
ATOM 632 C CA . THR A 1 83 ? -12.169 -13.119 3.101 1.00 97.56 83 THR A CA 1
ATOM 633 C C . THR A 1 83 ? -11.603 -11.717 2.916 1.00 97.56 83 THR A C 1
ATOM 635 O O . THR A 1 83 ? -11.620 -10.893 3.831 1.00 97.56 83 THR A O 1
ATOM 638 N N . TRP A 1 84 ? -11.055 -11.464 1.727 1.00 98.50 84 TRP A N 1
ATOM 639 C CA . TRP A 1 84 ? -10.364 -10.224 1.394 1.00 98.50 84 TRP A CA 1
ATOM 640 C C . TRP A 1 84 ? -10.866 -9.674 0.065 1.00 98.50 84 TRP A C 1
ATOM 642 O O . TRP A 1 84 ? -10.976 -10.405 -0.918 1.00 98.50 84 TRP A O 1
ATOM 652 N N . THR A 1 85 ? -11.144 -8.374 0.037 1.00 98.50 85 THR A N 1
ATOM 653 C CA . THR A 1 85 ? -11.616 -7.657 -1.150 1.00 98.50 85 THR A CA 1
ATOM 654 C C . THR A 1 85 ? -10.570 -6.643 -1.582 1.00 98.50 85 THR A C 1
ATOM 656 O O . THR A 1 85 ? -10.150 -5.808 -0.783 1.00 98.50 85 THR A O 1
ATOM 659 N N . HIS A 1 86 ? -10.149 -6.700 -2.847 1.00 98.38 86 HIS A N 1
ATOM 660 C CA . HIS A 1 86 ? -9.277 -5.686 -3.445 1.00 98.38 86 HIS A CA 1
ATOM 661 C C . HIS A 1 86 ? -10.004 -4.340 -3.543 1.00 98.38 86 HIS A C 1
ATOM 663 O O . HIS A 1 86 ? -11.167 -4.289 -3.944 1.00 98.38 86 HIS A O 1
ATOM 669 N N . LYS A 1 87 ? -9.323 -3.252 -3.171 1.00 98.31 87 LYS A N 1
ATOM 670 C CA . LYS A 1 87 ? -9.902 -1.902 -3.136 1.00 98.31 87 LYS A CA 1
ATOM 671 C C . LYS A 1 87 ? -9.285 -0.945 -4.137 1.00 98.31 87 LYS A C 1
ATOM 673 O O . LYS A 1 87 ? -10.013 -0.201 -4.787 1.00 98.31 87 LYS A O 1
ATOM 678 N N . THR A 1 88 ? -7.961 -0.918 -4.233 1.00 98.31 88 THR A N 1
ATOM 679 C CA . THR A 1 88 ? -7.261 -0.000 -5.134 1.00 98.31 88 THR A CA 1
ATOM 680 C C . THR A 1 88 ? -5.827 -0.449 -5.385 1.00 98.31 88 THR A C 1
ATOM 682 O O . THR A 1 88 ? -5.272 -1.241 -4.620 1.00 98.31 88 THR A O 1
ATOM 685 N N . ASP A 1 89 ? -5.243 0.092 -6.450 1.00 98.25 89 ASP A N 1
ATOM 686 C CA . ASP A 1 89 ? -3.837 -0.045 -6.814 1.00 98.25 89 ASP A CA 1
ATOM 687 C C . ASP A 1 89 ? -3.142 1.320 -6.725 1.00 98.25 89 ASP A C 1
ATOM 689 O O . ASP A 1 89 ? -3.762 2.354 -6.994 1.00 98.25 89 ASP A O 1
ATOM 693 N N . PHE A 1 90 ? -1.857 1.346 -6.370 1.00 97.88 90 PHE A N 1
ATOM 694 C CA . PHE A 1 90 ? -1.106 2.590 -6.182 1.00 97.88 90 PHE A CA 1
ATOM 695 C C . PHE A 1 90 ? 0.347 2.519 -6.694 1.00 97.88 90 PHE A C 1
ATOM 697 O O . PHE A 1 90 ? 0.968 1.461 -6.646 1.00 97.88 90 PHE A O 1
ATOM 704 N N . PRO A 1 91 ? 0.920 3.641 -7.174 1.00 96.50 91 PRO A N 1
ATOM 705 C CA . PRO A 1 91 ? 2.193 3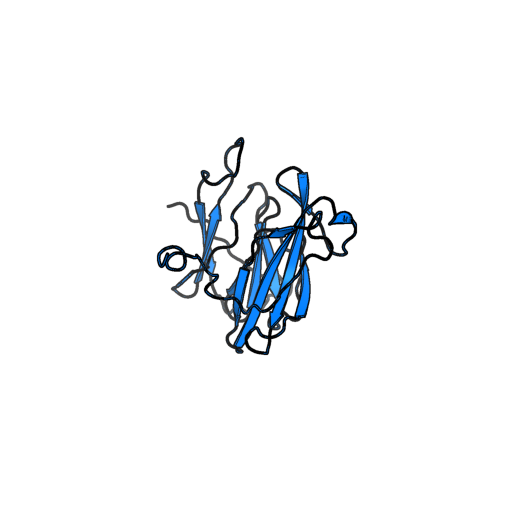.672 -7.906 1.00 96.50 91 PRO A CA 1
ATOM 706 C C . PRO A 1 91 ? 3.450 3.705 -7.018 1.00 96.50 91 PRO A C 1
ATOM 708 O O . PRO A 1 91 ? 4.391 4.439 -7.304 1.00 96.50 91 PRO A O 1
ATOM 711 N N . PHE A 1 92 ? 3.478 2.970 -5.909 1.00 96.06 92 PHE A N 1
ATOM 712 C CA . PHE A 1 92 ? 4.641 2.913 -5.015 1.00 96.06 92 PHE A CA 1
ATOM 713 C C . P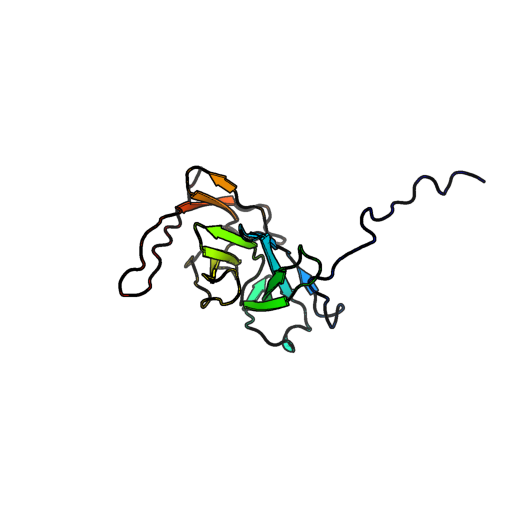HE A 1 92 ? 4.713 1.565 -4.287 1.00 96.06 92 PHE A C 1
ATOM 715 O O . PHE A 1 92 ? 3.753 0.796 -4.316 1.00 96.06 92 PHE A O 1
ATOM 722 N N . MET A 1 93 ? 5.852 1.275 -3.656 1.00 95.38 93 MET A N 1
ATOM 723 C CA . MET A 1 93 ? 6.151 -0.013 -3.018 1.00 95.38 93 MET A CA 1
ATOM 724 C C . MET A 1 93 ? 6.513 0.145 -1.537 1.00 95.38 93 MET A C 1
ATOM 726 O O . MET A 1 93 ? 6.585 1.259 -1.003 1.00 95.38 93 MET A O 1
ATOM 730 N N . HIS A 1 94 ? 6.723 -0.992 -0.874 1.00 94.88 94 HIS A N 1
ATOM 731 C CA . HIS A 1 94 ? 7.046 -1.119 0.545 1.00 94.88 94 HIS A CA 1
ATOM 732 C C . HIS A 1 94 ? 6.048 -0.397 1.453 1.00 94.88 94 HIS A C 1
ATOM 734 O O . HIS A 1 94 ? 6.386 0.215 2.475 1.00 94.88 94 HIS A O 1
ATOM 740 N N . ALA A 1 95 ? 4.791 -0.447 1.032 1.00 94.50 95 ALA A N 1
ATOM 741 C CA . ALA A 1 95 ? 3.738 0.349 1.608 1.00 94.50 95 ALA A CA 1
ATOM 742 C C . ALA A 1 95 ? 3.175 -0.295 2.873 1.00 94.50 95 ALA A C 1
ATOM 744 O O . ALA A 1 95 ? 2.996 -1.511 2.941 1.00 94.50 95 ALA A O 1
ATOM 745 N N . ARG A 1 96 ? 2.832 0.533 3.859 1.00 94.50 96 ARG A N 1
ATOM 746 C CA . ARG A 1 96 ? 2.145 0.097 5.079 1.00 94.50 96 ARG A CA 1
ATOM 747 C C . ARG A 1 96 ? 0.902 0.937 5.346 1.00 94.50 96 ARG A C 1
ATOM 749 O O . ARG A 1 96 ? 0.967 2.163 5.193 1.00 94.50 96 ARG A O 1
ATOM 756 N N . PRO A 1 97 ? -0.201 0.315 5.782 1.00 97.12 97 PRO A N 1
ATOM 757 C CA . PRO A 1 97 ? -1.368 1.038 6.234 1.00 97.12 97 PRO A CA 1
ATOM 758 C C . PRO A 1 97 ? -1.208 1.437 7.710 1.00 97.12 97 PRO A C 1
ATOM 760 O O . PRO A 1 97 ? -0.665 0.683 8.516 1.00 97.12 97 PRO A O 1
ATOM 763 N N . PHE A 1 98 ? -1.683 2.622 8.082 1.00 96.81 98 PHE A N 1
ATOM 764 C CA . PHE A 1 98 ? -1.737 3.076 9.472 1.00 96.81 98 PHE A CA 1
ATOM 765 C C . PHE A 1 98 ? -2.838 4.118 9.680 1.00 96.81 98 PHE A C 1
ATOM 767 O O . PHE A 1 98 ? -3.230 4.830 8.757 1.00 96.81 98 PHE A O 1
ATOM 774 N N . LEU A 1 99 ? -3.315 4.239 10.916 1.00 95.81 99 LEU A N 1
ATOM 775 C CA . LEU A 1 99 ? -4.258 5.288 11.300 1.00 95.81 99 LEU A CA 1
ATOM 776 C C . LEU A 1 99 ? -3.532 6.531 11.796 1.00 95.81 99 LEU A C 1
ATOM 778 O O . LEU A 1 99 ? -2.564 6.419 12.548 1.00 95.81 99 LEU A O 1
ATOM 782 N N . ALA A 1 100 ? -4.055 7.705 11.453 1.00 93.50 100 ALA A N 1
ATOM 783 C CA . ALA A 1 100 ? -3.753 8.954 12.144 1.00 93.50 100 ALA A CA 1
ATOM 784 C C . ALA A 1 100 ? -5.059 9.734 12.351 1.00 93.50 100 ALA A C 1
ATOM 786 O O . ALA A 1 100 ? -5.666 10.229 11.399 1.00 93.50 100 ALA A O 1
ATOM 787 N N . GLY A 1 101 ? -5.508 9.818 13.606 1.00 90.62 101 GLY A N 1
ATOM 788 C CA . GLY A 1 101 ? -6.864 10.270 13.919 1.00 90.62 101 GLY A CA 1
ATOM 789 C C . GLY A 1 101 ? -7.909 9.280 13.391 1.00 90.62 101 GLY A C 1
ATOM 790 O O . GLY A 1 101 ? -7.772 8.077 13.588 1.00 90.62 101 GLY A O 1
ATOM 791 N N . GLN A 1 102 ? -8.936 9.792 12.709 1.00 91.25 102 GLN A N 1
ATOM 792 C CA . GLN A 1 102 ? -10.016 8.993 12.103 1.00 91.25 102 GLN A CA 1
ATOM 793 C C . GLN A 1 102 ? -9.714 8.557 10.660 1.00 91.25 102 GLN A C 1
ATOM 795 O O . GLN A 1 102 ? -10.515 7.868 10.041 1.00 91.25 102 GLN A O 1
ATOM 800 N N . SER A 1 103 ? -8.575 8.978 10.112 1.00 96.69 103 SER A N 1
ATOM 801 C CA . SER A 1 103 ? -8.215 8.721 8.721 1.00 96.69 103 SER A CA 1
ATOM 802 C C . SER A 1 103 ? -7.214 7.583 8.615 1.00 96.69 103 SER A C 1
ATOM 804 O O . SER A 1 103 ? -6.264 7.483 9.402 1.00 96.69 103 SER A O 1
ATOM 806 N N . LEU A 1 104 ? -7.406 6.770 7.587 1.00 98.19 104 LEU A N 1
ATOM 807 C CA . LEU A 1 104 ? -6.496 5.713 7.194 1.00 98.19 104 LEU A CA 1
ATOM 808 C C . LEU A 1 104 ? -5.512 6.250 6.158 1.00 98.19 104 LEU A C 1
ATOM 810 O O . LEU A 1 104 ? -5.897 6.913 5.196 1.00 98.19 104 LEU A O 1
ATOM 814 N N . TYR A 1 105 ? -4.240 5.932 6.339 1.00 98.12 105 TYR A N 1
ATOM 815 C CA . TYR A 1 105 ? -3.173 6.292 5.422 1.00 98.12 105 TYR A CA 1
ATOM 816 C C . TYR A 1 105 ? -2.431 5.048 4.967 1.00 98.12 105 TYR A C 1
ATOM 818 O O . TYR A 1 105 ? -2.271 4.101 5.731 1.00 98.12 105 TYR A O 1
ATOM 826 N N . VAL A 1 106 ? -1.934 5.081 3.736 1.00 97.88 106 VAL A N 1
ATOM 827 C CA . VAL A 1 106 ? -0.940 4.135 3.231 1.00 97.88 106 VAL A CA 1
ATOM 828 C C . VAL A 1 106 ? 0.269 4.944 2.801 1.00 97.88 106 VAL A C 1
ATOM 830 O O . VAL A 1 106 ? 0.144 5.834 1.960 1.00 97.88 106 VAL A O 1
ATOM 833 N N . ILE A 1 107 ? 1.419 4.658 3.408 1.00 96.31 107 ILE A N 1
ATOM 834 C CA . ILE A 1 107 ? 2.697 5.313 3.109 1.00 96.31 107 ILE A CA 1
ATOM 835 C C . ILE A 1 107 ? 3.705 4.280 2.623 1.00 96.31 107 ILE A C 1
ATOM 837 O O . ILE A 1 107 ? 3.778 3.179 3.167 1.00 96.31 107 ILE A O 1
ATOM 841 N N . GLY A 1 108 ? 4.481 4.648 1.613 1.00 95.25 108 GLY A N 1
ATOM 842 C CA . GLY A 1 108 ? 5.571 3.856 1.055 1.00 95.25 108 GLY A CA 1
ATOM 843 C C . GLY A 1 108 ? 6.507 4.759 0.262 1.00 95.25 108 GLY A C 1
ATOM 844 O O . GLY A 1 108 ? 6.606 5.958 0.548 1.00 95.25 108 GLY A O 1
ATOM 845 N N . HIS A 1 109 ? 7.191 4.209 -0.738 1.00 93.62 109 HIS A N 1
ATOM 846 C CA . HIS A 1 109 ? 8.110 5.000 -1.556 1.00 93.62 109 HIS A CA 1
ATOM 847 C C . HIS A 1 109 ? 8.151 4.566 -3.023 1.00 93.62 109 HIS A C 1
ATOM 849 O O . HIS A 1 109 ? 7.893 3.412 -3.364 1.00 93.62 109 HIS A O 1
ATOM 855 N N . CYS A 1 110 ? 8.470 5.525 -3.888 1.00 91.38 110 CYS A N 1
ATOM 856 C CA . CYS A 1 110 ? 8.898 5.302 -5.267 1.00 91.38 110 CYS A CA 1
ATOM 857 C C . CYS A 1 110 ? 10.137 6.162 -5.544 1.00 91.38 110 CYS A C 1
ATOM 859 O O . CYS A 1 110 ? 10.101 7.124 -6.312 1.00 91.38 110 CYS A O 1
ATOM 861 N N . ASN A 1 111 ? 11.217 5.875 -4.813 1.00 88.00 111 ASN A N 1
ATOM 862 C CA . ASN A 1 111 ? 12.336 6.784 -4.532 1.00 88.00 111 ASN A CA 1
ATOM 863 C C . ASN A 1 111 ? 11.939 7.933 -3.594 1.00 88.00 111 ASN A C 1
ATOM 865 O O . ASN A 1 111 ? 12.573 8.121 -2.565 1.00 88.00 111 ASN A O 1
ATOM 869 N N . TYR A 1 112 ? 10.859 8.656 -3.878 1.00 90.56 112 TYR A N 1
ATOM 870 C CA . TYR A 1 112 ? 10.311 9.664 -2.967 1.00 90.56 112 TYR A CA 1
ATOM 871 C C . TYR A 1 112 ? 9.300 9.051 -2.001 1.00 90.56 112 TYR A C 1
ATOM 873 O O . TYR A 1 112 ? 8.613 8.087 -2.354 1.00 90.56 112 TYR A O 1
ATOM 881 N N . LEU A 1 113 ? 9.144 9.639 -0.811 1.00 92.44 113 LEU A N 1
ATOM 882 C CA . LEU A 1 113 ? 8.057 9.250 0.085 1.00 92.44 113 LEU A CA 1
ATOM 883 C C . LEU A 1 113 ? 6.713 9.571 -0.557 1.00 92.44 113 LEU A C 1
ATOM 885 O O . LEU A 1 113 ? 6.465 10.698 -0.989 1.00 92.44 113 LEU A O 1
ATOM 889 N N . CYS A 1 114 ? 5.842 8.571 -0.578 1.00 94.25 114 CYS A N 1
ATOM 890 C CA . CYS A 1 114 ? 4.513 8.655 -1.160 1.00 94.25 114 CYS A CA 1
ATOM 891 C C . CYS A 1 114 ? 3.468 8.280 -0.124 1.00 94.25 114 CYS A C 1
ATOM 893 O O . CYS A 1 114 ? 3.666 7.347 0.654 1.00 94.25 114 CYS A O 1
ATOM 895 N N . ILE A 1 115 ? 2.344 8.990 -0.135 1.00 96.56 115 ILE A N 1
ATOM 896 C CA . ILE A 1 115 ? 1.223 8.719 0.757 1.00 96.56 115 ILE A CA 1
ATOM 897 C C . ILE A 1 115 ? -0.108 8.825 0.019 1.00 96.56 115 ILE A C 1
ATOM 899 O O . ILE A 1 115 ? -0.290 9.650 -0.876 1.00 96.56 115 ILE A O 1
ATOM 903 N N . MET A 1 116 ? -1.061 8.008 0.437 1.00 98.06 116 MET A N 1
ATOM 904 C CA . MET A 1 116 ? -2.471 8.114 0.078 1.00 98.06 116 MET A CA 1
ATOM 905 C C . MET A 1 116 ? -3.327 7.994 1.338 1.00 98.06 116 MET A C 1
ATOM 907 O O . MET A 1 116 ? -2.882 7.462 2.357 1.00 98.06 116 MET A O 1
ATOM 911 N N . ARG A 1 117 ? -4.545 8.522 1.272 1.00 98.06 117 ARG A N 1
ATOM 912 C CA . ARG A 1 117 ? -5.477 8.653 2.392 1.00 98.06 117 ARG A CA 1
ATOM 913 C C . ARG A 1 117 ? -6.858 8.140 2.000 1.00 98.06 117 ARG A C 1
ATOM 915 O O . ARG A 1 117 ? -7.320 8.403 0.889 1.00 98.06 117 ARG A O 1
ATOM 922 N N . SER A 1 118 ? -7.508 7.497 2.958 1.00 98.50 118 SER A N 1
ATOM 923 C CA . SER A 1 118 ? -8.925 7.160 2.969 1.00 98.50 118 SER A CA 1
ATOM 924 C C . SER A 1 118 ? -9.580 7.744 4.226 1.00 98.50 118 SER A C 1
ATOM 926 O O . SER A 1 118 ? -8.991 7.742 5.312 1.00 98.50 118 SER A O 1
ATOM 928 N N . ASP A 1 119 ? -10.800 8.252 4.058 1.00 98.00 119 ASP A N 1
ATOM 929 C CA . ASP A 1 119 ? -11.652 8.788 5.130 1.00 98.00 119 ASP A CA 1
ATOM 930 C C . ASP A 1 119 ? -12.897 7.920 5.384 1.00 98.00 119 ASP A C 1
ATOM 932 O O . ASP A 1 119 ? -13.781 8.300 6.145 1.00 98.00 119 ASP A O 1
ATOM 936 N N . ASP A 1 120 ? -12.957 6.752 4.748 1.00 97.75 120 ASP A N 1
ATOM 937 C CA . ASP A 1 120 ? -14.080 5.815 4.746 1.00 97.75 120 ASP A CA 1
ATOM 938 C C . ASP A 1 120 ? -13.588 4.368 4.919 1.00 97.75 120 ASP A C 1
ATOM 940 O O . ASP A 1 120 ? -14.027 3.446 4.238 1.00 97.75 120 ASP A O 1
ATOM 944 N N . GLU A 1 121 ? -12.634 4.174 5.834 1.00 97.50 121 GLU A N 1
ATOM 945 C CA . GLU A 1 121 ? -12.120 2.853 6.224 1.00 97.50 121 GLU A CA 1
ATOM 946 C C . GLU A 1 121 ? -11.589 1.999 5.055 1.00 97.50 121 GLU A C 1
ATOM 948 O O . GLU A 1 121 ? -11.743 0.776 5.017 1.00 97.50 121 GLU A O 1
ATOM 953 N N . GLY A 1 122 ? -10.934 2.649 4.093 1.00 97.75 122 GLY A N 1
ATOM 954 C CA . GLY A 1 122 ? -10.300 2.010 2.943 1.00 97.75 122 GLY A CA 1
ATOM 955 C C . GLY A 1 122 ? -11.234 1.750 1.761 1.00 97.75 122 GLY A C 1
ATOM 956 O O . GLY A 1 122 ? -10.793 1.117 0.796 1.00 97.75 122 GLY A O 1
ATOM 957 N N . GLU A 1 123 ? -12.485 2.227 1.802 1.00 98.06 123 GLU A N 1
ATOM 958 C CA . GLU A 1 123 ? -13.433 2.080 0.692 1.00 98.06 123 GLU A CA 1
ATOM 959 C C . GLU A 1 123 ? -13.014 2.887 -0.538 1.00 98.06 123 GLU A C 1
ATOM 961 O O . GLU A 1 123 ? -12.984 2.345 -1.649 1.00 98.06 123 GLU A O 1
ATOM 966 N N . THR A 1 124 ? -12.648 4.153 -0.336 1.00 97.94 124 THR A N 1
ATOM 967 C CA . THR A 1 124 ? -12.152 5.053 -1.377 1.00 97.94 124 THR A CA 1
ATOM 968 C C . THR A 1 124 ? -10.849 5.719 -0.957 1.00 97.94 124 THR A C 1
ATOM 970 O O . THR A 1 124 ? -10.519 5.846 0.222 1.00 97.94 124 THR A O 1
ATOM 973 N N . TRP A 1 125 ? -10.064 6.123 -1.955 1.00 98.19 125 TRP A N 1
ATOM 974 C CA . TRP A 1 125 ? -8.729 6.667 -1.751 1.00 98.19 125 TRP A CA 1
ATOM 975 C C . TRP A 1 125 ? -8.502 7.904 -2.604 1.00 98.19 125 TRP A C 1
ATOM 977 O O . TRP A 1 125 ? -8.938 7.979 -3.756 1.00 98.19 125 TRP A O 1
ATOM 987 N N . ASN A 1 126 ? -7.781 8.873 -2.050 1.00 97.00 126 ASN A N 1
ATOM 988 C CA . ASN A 1 126 ? -7.324 10.021 -2.817 1.00 97.00 126 ASN A CA 1
ATOM 989 C C . ASN A 1 126 ? -6.180 9.653 -3.782 1.00 97.00 126 ASN A C 1
ATOM 991 O O . ASN A 1 126 ? -5.621 8.555 -3.759 1.00 97.00 126 ASN A O 1
ATOM 995 N N . LYS A 1 127 ? -5.806 10.611 -4.636 1.00 95.69 127 LYS A N 1
ATOM 996 C CA . LYS A 1 127 ? -4.587 10.493 -5.441 1.00 95.69 127 LYS A CA 1
ATOM 997 C C . LYS A 1 127 ? -3.356 10.473 -4.536 1.00 95.69 127 LYS A C 1
ATOM 999 O O . LYS A 1 127 ? -3.306 11.203 -3.548 1.00 95.69 127 LYS A O 1
ATOM 1004 N N . THR A 1 128 ? -2.348 9.707 -4.943 1.00 95.56 128 THR A N 1
ATOM 1005 C CA . THR A 1 128 ? -1.036 9.684 -4.293 1.00 95.56 128 THR A CA 1
ATOM 1006 C C . THR A 1 128 ? -0.438 11.085 -4.221 1.00 95.56 128 THR A C 1
ATOM 1008 O O . THR A 1 128 ? -0.376 11.801 -5.222 1.00 95.56 128 THR A O 1
ATOM 1011 N N . ALA A 1 129 ? 0.021 11.458 -3.031 1.00 95.19 129 ALA A N 1
ATOM 1012 C CA . ALA A 1 129 ? 0.801 12.656 -2.783 1.00 95.19 129 ALA A CA 1
ATOM 1013 C C . ALA A 1 129 ? 2.270 12.283 -2.558 1.00 95.19 129 ALA A C 1
ATOM 1015 O O . ALA A 1 129 ? 2.570 11.319 -1.853 1.00 95.19 129 ALA A O 1
ATOM 1016 N N . ILE A 1 130 ? 3.171 13.075 -3.137 1.00 92.44 130 ILE A N 1
ATOM 1017 C CA . ILE A 1 130 ? 4.613 12.987 -2.899 1.00 92.44 130 ILE A CA 1
ATOM 1018 C C . ILE A 1 130 ? 4.953 13.916 -1.731 1.00 92.44 130 ILE A C 1
ATOM 1020 O O . ILE A 1 130 ? 4.520 15.068 -1.703 1.00 92.44 130 ILE A O 1
ATOM 1024 N N . LEU A 1 131 ? 5.697 13.400 -0.758 1.00 89.19 131 LEU A N 1
ATOM 1025 C CA . LEU A 1 131 ? 6.016 14.081 0.496 1.00 89.19 131 LEU A CA 1
ATOM 1026 C C . LEU A 1 131 ? 7.437 14.657 0.543 1.00 89.19 131 LEU A C 1
ATOM 1028 O O . LEU A 1 131 ? 7.738 15.444 1.438 1.00 89.19 131 LEU A O 1
ATOM 1032 N N . THR A 1 132 ? 8.311 14.255 -0.381 1.00 86.69 132 THR A N 1
ATOM 1033 C CA . THR A 1 132 ? 9.731 14.643 -0.415 1.00 86.69 132 THR A CA 1
ATOM 1034 C C . THR A 1 132 ? 10.149 15.026 -1.825 1.00 86.69 132 THR A C 1
ATOM 1036 O O . THR A 1 132 ? 9.641 14.457 -2.787 1.00 86.69 132 THR A O 1
ATOM 1039 N N . GLU A 1 133 ? 11.082 15.967 -1.955 1.00 77.88 133 GLU A N 1
ATOM 1040 C CA . GLU A 1 133 ? 11.401 16.585 -3.250 1.00 77.88 133 GLU A CA 1
ATOM 1041 C C . GLU A 1 133 ? 12.686 16.047 -3.888 1.00 77.88 133 GLU A C 1
ATOM 1043 O O . GLU A 1 133 ? 12.753 15.915 -5.108 1.00 77.88 133 GLU A O 1
ATOM 1048 N N . SER A 1 134 ? 13.718 15.750 -3.089 1.00 74.69 134 SER A N 1
ATOM 1049 C CA . SER A 1 134 ? 15.059 15.439 -3.620 1.00 74.69 134 SER A CA 1
ATOM 1050 C C . SER A 1 134 ? 15.729 14.228 -2.977 1.00 74.69 134 SER A C 1
ATOM 1052 O O . SER A 1 134 ? 16.705 13.708 -3.512 1.00 74.69 134 SER A O 1
ATOM 1054 N N . GLU A 1 135 ? 15.210 13.759 -1.846 1.00 82.94 135 GLU A N 1
ATOM 1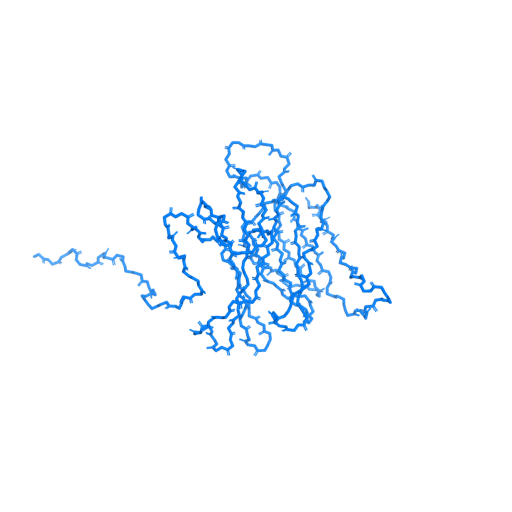055 C CA . GLU A 1 135 ? 15.751 12.613 -1.134 1.00 82.94 135 GLU A CA 1
ATOM 1056 C C . GLU A 1 135 ? 15.194 11.294 -1.666 1.00 82.94 135 GLU A C 1
ATOM 1058 O O . GLU A 1 135 ? 13.991 11.162 -1.903 1.00 82.94 135 GLU A O 1
ATOM 1063 N N . THR A 1 136 ? 16.077 10.298 -1.749 1.00 84.25 136 THR A N 1
ATOM 1064 C CA . THR A 1 136 ? 15.700 8.911 -2.008 1.00 84.25 136 THR A CA 1
ATOM 1065 C C . THR A 1 136 ? 15.500 8.170 -0.693 1.00 84.25 136 THR A C 1
ATOM 1067 O O . THR A 1 136 ? 16.342 8.227 0.208 1.00 84.25 136 THR A O 1
ATOM 1070 N N . TRP A 1 137 ? 14.398 7.443 -0.596 1.00 86.19 137 TRP A N 1
ATOM 1071 C CA . TRP A 1 137 ? 13.987 6.685 0.572 1.00 86.19 137 TRP A CA 1
ATOM 1072 C C . TRP A 1 137 ? 13.877 5.211 0.245 1.00 86.19 137 TRP A C 1
ATOM 1074 O O . TRP A 1 137 ? 13.598 4.824 -0.885 1.00 86.19 137 TRP A O 1
ATOM 1084 N N . HIS A 1 138 ? 14.081 4.402 1.268 1.00 84.62 138 HIS A N 1
ATOM 1085 C CA . HIS A 1 138 ? 13.941 2.965 1.223 1.00 84.62 138 HIS A CA 1
ATOM 1086 C C . HIS A 1 138 ? 13.534 2.493 2.617 1.00 84.62 138 HIS A C 1
ATOM 1088 O O . HIS A 1 138 ? 14.053 3.000 3.601 1.00 84.62 138 HIS A O 1
ATOM 1094 N N . GLN A 1 139 ? 12.580 1.571 2.715 1.00 84.62 139 GLN A N 1
ATOM 1095 C CA . GLN A 1 139 ? 12.378 0.716 3.891 1.00 84.62 139 GLN A CA 1
ATOM 1096 C C . GLN A 1 139 ? 11.216 -0.234 3.600 1.00 84.62 139 GLN A C 1
ATOM 1098 O O . GLN A 1 139 ? 10.137 0.252 3.269 1.00 84.62 139 GLN A O 1
ATOM 1103 N N . ALA A 1 140 ? 11.392 -1.550 3.757 1.00 85.25 140 ALA A N 1
ATOM 1104 C CA . ALA A 1 140 ? 10.275 -2.504 3.729 1.00 85.25 140 ALA A CA 1
ATOM 1105 C C . ALA A 1 140 ? 9.246 -2.191 4.841 1.00 85.25 140 ALA A C 1
ATOM 1107 O O . ALA A 1 140 ? 9.607 -1.545 5.825 1.00 85.25 140 ALA A O 1
ATOM 1108 N N . PRO A 1 141 ? 7.979 -2.632 4.756 1.00 83.50 141 PRO A N 1
ATOM 1109 C CA . PRO A 1 141 ? 6.980 -2.355 5.787 1.00 83.50 141 PRO A CA 1
ATOM 1110 C C . PRO A 1 141 ? 7.458 -2.717 7.202 1.00 83.50 141 PRO A C 1
ATOM 1112 O O . PRO A 1 141 ? 7.955 -3.811 7.454 1.00 83.50 141 PRO A O 1
ATOM 1115 N N . SER A 1 142 ? 7.304 -1.786 8.142 1.00 85.69 142 SER A N 1
ATOM 1116 C CA . SER A 1 142 ? 7.550 -1.982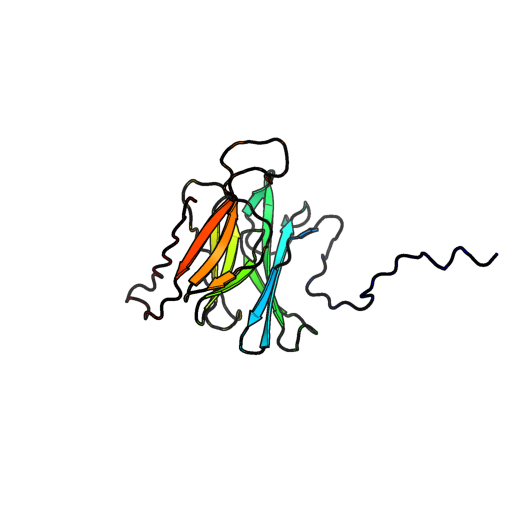 9.573 1.00 85.69 142 SER A CA 1
ATOM 1117 C C . SER A 1 142 ? 6.493 -1.260 10.405 1.00 85.69 142 SER A C 1
ATOM 1119 O O . SER A 1 142 ? 5.798 -0.367 9.914 1.00 85.69 142 SER A O 1
ATOM 1121 N N . ASN A 1 143 ? 6.347 -1.667 11.664 1.00 83.75 143 ASN A N 1
ATOM 1122 C CA . ASN A 1 143 ? 5.312 -1.137 12.545 1.00 83.75 143 ASN A CA 1
ATOM 1123 C C . ASN A 1 143 ? 5.444 0.376 12.750 1.00 83.75 143 ASN A C 1
ATOM 1125 O O . ASN A 1 143 ? 6.541 0.929 12.816 1.00 83.75 143 ASN A O 1
ATOM 1129 N N . VAL A 1 144 ? 4.298 1.029 12.918 1.00 89.75 144 VAL A N 1
ATOM 1130 C CA . VAL A 1 144 ? 4.222 2.399 13.422 1.00 89.75 144 VAL A CA 1
ATOM 1131 C C . VAL A 1 144 ? 4.050 2.379 14.942 1.00 89.75 144 VAL A C 1
ATOM 1133 O O . VAL A 1 144 ? 3.521 1.422 15.511 1.00 89.75 144 VAL A O 1
ATOM 1136 N N . HIS A 1 145 ? 4.482 3.440 15.613 1.00 91.38 145 HIS A N 1
ATOM 1137 C CA . HIS A 1 145 ? 4.345 3.607 17.053 1.00 91.38 145 HIS A CA 1
ATOM 1138 C C . HIS A 1 145 ? 3.466 4.812 17.382 1.00 91.38 145 HIS A C 1
ATOM 1140 O O . HIS A 1 145 ? 3.618 5.886 16.807 1.00 91.38 145 HIS A O 1
ATOM 1146 N N . TYR A 1 146 ? 2.565 4.643 18.343 1.00 91.62 146 TYR A N 1
ATOM 1147 C CA . TYR A 1 146 ? 1.626 5.672 18.773 1.00 91.62 146 TYR A CA 1
ATOM 1148 C C . TYR A 1 146 ? 2.013 6.177 20.158 1.00 91.62 146 TYR A C 1
ATOM 1150 O O . TYR A 1 146 ? 2.018 5.405 21.114 1.00 91.62 146 TYR A O 1
ATOM 1158 N N . ALA A 1 147 ? 2.310 7.471 20.281 1.00 90.88 147 ALA A N 1
ATOM 1159 C CA . ALA A 1 147 ? 2.568 8.095 21.578 1.00 90.88 147 ALA A CA 1
ATOM 1160 C C . ALA A 1 147 ? 2.282 9.599 21.533 1.00 90.88 147 ALA A C 1
ATOM 1162 O O . ALA A 1 147 ? 2.506 10.251 20.517 1.00 90.88 147 ALA A O 1
ATOM 1163 N N . ASN A 1 148 ? 1.816 10.166 22.648 1.00 91.50 148 ASN A N 1
ATOM 1164 C CA . ASN A 1 148 ? 1.637 11.615 22.823 1.00 91.50 148 ASN A CA 1
ATOM 1165 C C . ASN A 1 148 ? 0.779 12.293 21.734 1.00 91.50 148 ASN A C 1
ATOM 1167 O O . ASN A 1 148 ? 1.063 13.421 21.335 1.00 91.50 148 ASN A O 1
ATOM 1171 N N . GLY A 1 149 ? -0.245 11.596 21.229 1.00 88.50 149 GLY A N 1
ATOM 1172 C CA . GLY A 1 149 ? -1.087 12.098 20.137 1.00 88.50 149 GLY A CA 1
ATOM 1173 C C . GLY A 1 149 ? -0.370 12.174 18.786 1.00 88.50 149 GLY A C 1
ATOM 1174 O O . GLY A 1 149 ? -0.787 12.933 17.919 1.00 88.50 149 GLY A O 1
ATOM 1175 N N . ASN A 1 150 ? 0.709 11.416 18.594 1.00 89.38 150 ASN A N 1
ATOM 1176 C CA . ASN A 1 150 ? 1.480 11.385 17.358 1.00 89.38 150 ASN A CA 1
ATOM 1177 C C . ASN A 1 150 ? 1.633 9.957 16.838 1.00 89.38 150 ASN A C 1
ATOM 1179 O O . ASN A 1 150 ? 1.573 8.985 17.599 1.00 89.38 150 ASN A O 1
ATOM 1183 N N . VAL A 1 151 ? 1.865 9.857 15.532 1.00 91.94 151 VAL A N 1
ATOM 1184 C CA . VAL A 1 151 ? 2.289 8.625 14.868 1.00 91.94 151 VAL A CA 1
ATOM 1185 C C . VAL A 1 151 ? 3.768 8.744 14.541 1.00 91.94 151 VAL A C 1
ATOM 1187 O O . VAL A 1 151 ? 4.196 9.684 13.873 1.00 91.94 151 VAL A O 1
ATOM 1190 N N . TYR A 1 152 ? 4.535 7.771 15.011 1.00 89.19 152 TYR A N 1
ATOM 1191 C CA . TYR A 1 152 ? 5.959 7.648 14.776 1.00 89.19 152 TYR A CA 1
ATOM 1192 C C . TYR A 1 152 ? 6.231 6.482 13.847 1.00 89.19 152 TYR A C 1
ATOM 1194 O O . TYR A 1 152 ? 5.770 5.368 14.084 1.00 89.19 152 TYR A O 1
ATOM 1202 N N . LEU A 1 153 ? 7.021 6.723 12.812 1.00 88.19 153 LEU A N 1
ATOM 1203 C CA . LEU A 1 153 ? 7.502 5.673 11.925 1.00 88.19 153 LEU A CA 1
ATOM 1204 C C . LEU A 1 153 ? 8.934 5.973 11.499 1.00 88.19 153 LEU A C 1
ATOM 1206 O O . LEU A 1 153 ? 9.404 7.106 11.612 1.00 88.19 153 LEU A O 1
ATOM 1210 N N . VAL A 1 154 ? 9.636 4.947 11.041 1.00 86.25 154 VAL A N 1
ATOM 1211 C CA . VAL A 1 154 ? 11.018 5.057 10.574 1.00 86.25 154 VAL A CA 1
ATOM 1212 C C . VAL A 1 154 ? 11.035 4.800 9.076 1.00 86.25 154 VAL A C 1
ATOM 1214 O O . VAL A 1 154 ? 10.451 3.819 8.627 1.00 86.25 154 VAL A O 1
ATOM 1217 N N . MET A 1 155 ? 11.715 5.665 8.323 1.00 84.19 155 MET A N 1
ATOM 1218 C CA . MET A 1 155 ? 12.109 5.377 6.940 1.00 84.19 155 MET A CA 1
ATOM 1219 C C . MET A 1 155 ? 13.604 5.640 6.792 1.00 84.19 155 MET A C 1
ATOM 1221 O O . MET A 1 155 ? 14.144 6.565 7.410 1.00 84.19 155 MET A O 1
ATOM 1225 N N . GLU A 1 156 ? 14.276 4.843 5.970 1.00 84.94 156 GLU A N 1
ATOM 1226 C CA . GLU A 1 156 ? 15.709 4.979 5.733 1.00 84.94 156 GLU A CA 1
ATOM 1227 C C . GLU A 1 156 ? 15.917 5.896 4.534 1.00 84.94 156 GLU A C 1
ATOM 1229 O O . GLU A 1 156 ? 15.278 5.749 3.489 1.00 84.94 156 GLU A O 1
ATOM 1234 N N . ARG A 1 157 ? 16.794 6.885 4.693 1.00 84.69 157 ARG A N 1
ATOM 1235 C CA . ARG A 1 157 ? 17.189 7.751 3.584 1.00 84.69 157 ARG A CA 1
ATOM 1236 C C . ARG A 1 157 ? 18.450 7.187 2.961 1.00 84.69 157 ARG A C 1
ATOM 1238 O O . ARG A 1 157 ? 19.466 7.051 3.641 1.00 84.69 157 ARG A O 1
ATOM 1245 N N . ILE A 1 158 ? 18.427 6.965 1.655 1.00 81.50 158 ILE A N 1
ATOM 1246 C CA . ILE A 1 158 ? 19.622 6.607 0.899 1.00 81.50 158 ILE A CA 1
ATOM 1247 C C . ILE A 1 158 ? 20.455 7.879 0.697 1.00 81.50 158 ILE A C 1
ATOM 1249 O O . ILE A 1 158 ? 20.080 8.778 -0.049 1.00 81.50 158 ILE A O 1
ATOM 1253 N N . THR A 1 159 ? 21.593 7.972 1.385 1.00 80.12 159 THR A N 1
ATOM 1254 C CA . THR A 1 159 ? 22.537 9.102 1.295 1.00 80.12 159 THR A CA 1
ATOM 1255 C C . THR A 1 159 ? 23.799 8.800 0.490 1.00 80.12 159 THR A C 1
ATOM 1257 O O . THR A 1 159 ? 24.608 9.700 0.280 1.00 80.12 159 THR A O 1
ATOM 1260 N N . ALA A 1 160 ? 24.003 7.554 0.063 1.00 72.56 160 ALA A N 1
ATOM 1261 C CA . ALA A 1 160 ? 25.136 7.148 -0.760 1.00 72.56 160 ALA A CA 1
ATOM 1262 C C . ALA A 1 160 ? 24.744 5.973 -1.663 1.00 72.56 160 ALA A C 1
ATOM 1264 O O . ALA A 1 160 ? 23.959 5.113 -1.262 1.00 72.56 160 ALA A O 1
ATOM 1265 N N . ALA A 1 161 ? 25.307 5.937 -2.872 1.00 67.62 161 ALA A N 1
ATOM 1266 C CA . ALA A 1 161 ? 25.166 4.793 -3.762 1.00 67.62 161 ALA A CA 1
ATOM 1267 C C . ALA A 1 161 ? 25.878 3.573 -3.166 1.00 67.62 161 ALA A C 1
ATOM 1269 O O . ALA A 1 161 ? 26.975 3.692 -2.617 1.00 67.62 161 ALA A O 1
ATOM 1270 N N . MET A 1 162 ? 25.271 2.398 -3.304 1.00 64.00 162 MET A N 1
ATOM 1271 C CA . MET A 1 162 ? 25.882 1.150 -2.873 1.00 64.00 162 MET A CA 1
ATOM 1272 C C . MET A 1 162 ? 25.548 0.000 -3.817 1.00 64.00 162 MET A C 1
ATOM 1274 O O . MET A 1 162 ? 24.492 -0.018 -4.446 1.00 64.00 162 MET A O 1
ATOM 1278 N N . ASN A 1 163 ? 26.449 -0.978 -3.875 1.00 58.66 163 ASN A N 1
ATOM 1279 C CA . ASN A 1 163 ? 26.222 -2.225 -4.592 1.00 58.66 163 ASN A CA 1
ATOM 1280 C C . ASN A 1 163 ? 25.545 -3.221 -3.640 1.00 58.66 163 ASN A C 1
ATOM 1282 O O . ASN A 1 163 ? 26.230 -3.957 -2.932 1.00 58.66 163 ASN A O 1
ATOM 1286 N N . GLY A 1 164 ? 24.212 -3.212 -3.588 1.00 62.03 164 GLY A N 1
ATOM 1287 C CA . GLY A 1 164 ? 23.416 -4.137 -2.773 1.00 62.03 164 GLY A CA 1
ATOM 1288 C C . GLY A 1 164 ? 22.172 -3.495 -2.158 1.00 62.03 164 GLY A C 1
ATOM 1289 O O . GLY A 1 164 ? 21.855 -2.343 -2.445 1.00 62.03 164 GLY A O 1
ATOM 1290 N N . TRP A 1 165 ? 21.474 -4.254 -1.307 1.00 51.81 165 TRP A N 1
ATOM 1291 C CA . TRP A 1 165 ? 20.302 -3.766 -0.576 1.00 51.81 165 TRP A CA 1
ATOM 1292 C C . TRP A 1 165 ? 20.722 -2.672 0.422 1.00 51.81 165 TRP A C 1
ATOM 1294 O O . TRP A 1 165 ? 21.605 -2.929 1.249 1.00 51.81 165 TRP A O 1
ATOM 1304 N N . PRO A 1 166 ? 20.109 -1.474 0.396 1.00 56.00 166 PRO A N 1
ATOM 1305 C CA . PRO A 1 166 ? 20.491 -0.357 1.250 1.00 56.00 166 PRO A CA 1
ATOM 1306 C C . PRO A 1 166 ? 20.018 -0.474 2.700 1.00 56.00 166 PRO A C 1
ATOM 1308 O O . PRO A 1 166 ? 19.315 0.391 3.197 1.00 56.00 166 PRO A O 1
ATOM 1311 N N . CYS A 1 167 ? 20.473 -1.509 3.412 1.00 49.66 167 CYS A N 1
ATOM 1312 C CA . CYS A 1 167 ? 20.216 -1.699 4.848 1.00 49.66 167 CYS A CA 1
ATOM 1313 C C . CYS A 1 167 ? 21.163 -0.892 5.762 1.00 49.66 167 CYS A C 1
ATOM 1315 O O . CYS A 1 167 ? 21.099 -1.022 6.982 1.00 49.66 167 CYS A O 1
ATOM 1317 N N . SER A 1 168 ? 22.103 -0.118 5.206 1.00 39.84 168 SER A N 1
ATOM 1318 C CA . SER A 1 168 ? 23.191 0.529 5.959 1.00 39.84 168 SER A CA 1
ATOM 1319 C C . SER A 1 168 ? 23.193 2.058 5.891 1.00 39.84 168 SER A C 1
ATOM 1321 O O . SER A 1 168 ? 24.210 2.681 6.200 1.00 39.84 168 SER A O 1
ATOM 1323 N N . VAL A 1 169 ? 22.075 2.691 5.512 1.00 46.88 169 VAL A N 1
ATOM 1324 C CA . VAL A 1 169 ? 22.015 4.152 5.328 1.00 46.88 169 VAL A CA 1
ATOM 1325 C C . VAL A 1 169 ? 20.951 4.780 6.218 1.00 46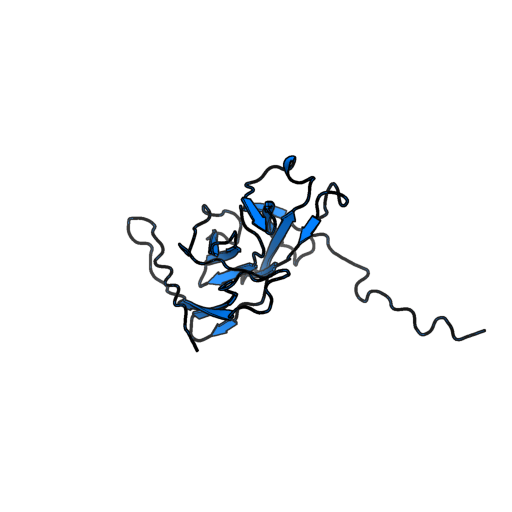.88 169 VAL A C 1
ATOM 1327 O O . VAL A 1 169 ? 19.876 4.228 6.395 1.00 46.88 169 VAL A O 1
ATOM 1330 N N . MET A 1 170 ? 21.308 5.900 6.846 1.00 41.12 170 MET A N 1
ATOM 1331 C CA . MET A 1 170 ? 20.659 6.495 8.021 1.00 41.12 170 MET A CA 1
ATOM 1332 C C . MET A 1 170 ? 19.127 6.344 8.099 1.00 41.12 170 MET A C 1
ATOM 1334 O O . MET A 1 170 ? 18.386 6.787 7.218 1.00 41.12 170 MET A O 1
ATOM 1338 N N . ALA A 1 171 ? 18.660 5.804 9.226 1.00 43.25 171 ALA A N 1
ATOM 1339 C CA . ALA A 1 171 ? 17.254 5.775 9.602 1.00 43.25 171 ALA A CA 1
ATOM 1340 C C . ALA A 1 171 ? 16.822 7.153 10.125 1.00 43.25 171 ALA A C 1
ATOM 1342 O O . ALA A 1 171 ? 17.356 7.632 11.125 1.00 43.25 171 ALA A O 1
ATOM 1343 N N . ASN A 1 172 ? 15.840 7.784 9.478 1.00 39.50 172 ASN A N 1
ATOM 1344 C CA . ASN A 1 172 ? 15.234 9.010 9.989 1.00 39.50 172 ASN A CA 1
ATOM 1345 C C . ASN A 1 172 ? 13.904 8.684 10.672 1.00 39.50 172 ASN A C 1
ATOM 1347 O O . ASN A 1 172 ? 13.092 7.897 10.172 1.00 39.50 172 ASN A O 1
ATOM 1351 N N . ARG A 1 173 ? 13.667 9.322 11.820 1.00 38.12 173 ARG A N 1
ATOM 1352 C CA . ARG A 1 173 ? 12.382 9.268 12.519 1.00 38.12 173 ARG A CA 1
ATOM 1353 C C . ARG A 1 173 ? 11.424 10.275 11.896 1.00 38.12 173 ARG A C 1
ATOM 1355 O O . ARG A 1 173 ? 11.734 11.464 11.808 1.00 38.12 173 ARG A O 1
ATOM 1362 N N . PHE A 1 174 ? 10.235 9.798 11.562 1.00 42.53 174 PHE A N 1
ATOM 1363 C CA . PHE A 1 174 ? 9.098 10.618 11.174 1.00 42.53 174 PHE A CA 1
ATOM 1364 C C . PHE A 1 174 ? 8.128 10.745 12.339 1.00 42.53 174 PHE A C 1
ATOM 1366 O O . PHE A 1 174 ? 7.820 9.760 13.011 1.00 42.53 174 PHE A O 1
ATOM 1373 N N . ASP A 1 175 ? 7.658 11.967 12.568 1.00 32.81 175 ASP A N 1
ATOM 1374 C CA . ASP A 1 175 ? 6.570 12.292 13.488 1.00 32.81 175 ASP A CA 1
ATOM 1375 C C . ASP A 1 175 ? 5.466 12.995 12.688 1.00 32.81 175 ASP A C 1
ATOM 1377 O O . ASP A 1 175 ? 5.725 13.998 12.010 1.00 32.81 175 ASP A O 1
ATOM 1381 N N . ALA A 1 176 ? 4.252 12.451 12.756 1.00 44.62 176 ALA A N 1
ATOM 1382 C CA . ALA A 1 176 ? 3.036 13.119 12.324 1.00 44.62 176 ALA A CA 1
ATOM 1383 C C . ALA A 1 176 ? 2.141 13.389 13.541 1.00 44.62 176 ALA A C 1
ATOM 1385 O O . ALA A 1 176 ? 1.727 12.459 14.241 1.00 44.62 176 ALA A O 1
ATOM 1386 N N . ARG A 1 177 ? 1.780 14.663 13.754 1.00 36.94 177 ARG A N 1
ATOM 1387 C CA . ARG A 1 177 ? 0.826 15.036 14.804 1.00 36.94 177 ARG A CA 1
ATOM 1388 C C . ARG A 1 177 ? -0.590 14.639 14.419 1.00 36.94 177 ARG A C 1
ATOM 1390 O O . ARG A 1 177 ? -1.075 15.053 13.368 1.00 36.94 177 ARG A O 1
ATOM 1397 N N . GLN A 1 178 ? -1.291 13.929 15.300 1.00 38.50 178 GLN A N 1
ATOM 1398 C CA . GLN A 1 178 ? -2.738 13.786 15.187 1.00 38.50 178 GLN A CA 1
ATOM 1399 C C . GLN A 1 178 ? -3.356 15.140 15.555 1.00 38.50 178 GLN A C 1
ATOM 1401 O O . GLN A 1 178 ? -3.355 15.541 16.716 1.00 38.50 178 GLN A O 1
ATOM 1406 N N . SER A 1 179 ? -3.826 15.900 14.565 1.00 40.59 179 SER A N 1
ATOM 1407 C CA . SER A 1 179 ? -4.572 17.133 14.823 1.00 40.59 179 SER A CA 1
ATOM 1408 C C . SER A 1 179 ? -6.013 16.995 14.357 1.00 40.59 179 SER A C 1
ATOM 1410 O O . SER A 1 179 ? -6.263 16.835 13.165 1.00 40.59 179 SER A O 1
ATOM 1412 N N . GLU A 1 180 ? -6.959 17.154 15.277 1.00 32.84 180 GLU A N 1
ATOM 1413 C CA . GLU A 1 180 ? -8.344 17.490 14.954 1.00 32.84 180 GLU A CA 1
ATOM 1414 C C . GLU A 1 180 ? -8.388 18.943 14.459 1.00 32.84 180 GLU A C 1
ATOM 1416 O O . GLU A 1 180 ? -8.575 19.882 15.234 1.00 32.84 180 GLU A O 1
ATOM 1421 N N . ARG A 1 181 ? -8.167 19.185 13.164 1.00 35.19 181 ARG A N 1
ATOM 1422 C CA . ARG A 1 181 ? -8.546 20.470 12.559 1.00 35.19 181 ARG A CA 1
ATOM 1423 C C . ARG A 1 181 ? -9.321 20.239 11.277 1.00 35.19 181 ARG A C 1
ATOM 1425 O O . ARG A 1 181 ? -8.906 19.478 10.410 1.00 35.19 181 ARG A O 1
ATOM 1432 N N . ARG A 1 182 ? -10.465 20.926 11.203 1.00 32.41 182 ARG A N 1
ATOM 1433 C CA . ARG A 1 182 ? -11.345 20.988 10.035 1.00 32.41 182 ARG A CA 1
ATOM 1434 C C . ARG A 1 182 ? -10.533 21.377 8.788 1.00 32.41 182 ARG A C 1
ATOM 1436 O O . ARG A 1 182 ? -9.644 22.222 8.920 1.00 32.41 182 ARG A O 1
ATOM 1443 N N . PRO A 1 183 ? -10.841 20.809 7.609 1.00 34.34 183 PRO A N 1
ATOM 1444 C CA . PRO A 1 183 ? -10.178 21.186 6.366 1.00 34.34 183 PRO A CA 1
ATOM 1445 C C . PRO A 1 183 ? -10.364 22.684 6.101 1.00 34.34 183 PRO A C 1
ATOM 1447 O O . PRO A 1 183 ? -11.440 23.237 6.347 1.00 34.34 183 PRO A O 1
ATOM 1450 N N . ASP A 1 184 ? -9.313 23.347 5.617 1.00 41.03 184 ASP A N 1
ATOM 1451 C CA . ASP A 1 184 ? -9.442 24.706 5.103 1.00 41.03 184 ASP A CA 1
ATOM 1452 C C . ASP A 1 184 ? -10.211 24.706 3.771 1.00 41.03 184 ASP A C 1
ATOM 1454 O O . ASP A 1 184 ? -10.400 23.671 3.125 1.00 41.03 184 ASP A O 1
ATOM 1458 N N . ALA A 1 185 ? -10.673 25.885 3.348 1.00 36.56 185 ALA A N 1
ATOM 1459 C CA . ALA A 1 185 ? -11.542 26.075 2.182 1.00 36.56 185 ALA A CA 1
ATOM 1460 C C . ALA A 1 185 ? -10.927 25.643 0.827 1.00 36.56 185 ALA A C 1
ATOM 1462 O O . ALA A 1 185 ? -11.545 25.849 -0.216 1.00 36.56 185 ALA A O 1
ATOM 1463 N N . LYS A 1 186 ? -9.714 25.071 0.822 1.00 38.28 186 LYS A N 1
ATOM 1464 C CA . LYS A 1 186 ? -8.995 24.593 -0.366 1.00 38.28 186 LYS A CA 1
ATOM 1465 C C . LYS A 1 186 ? -8.662 23.096 -0.323 1.00 38.28 186 LYS A C 1
ATOM 1467 O O . LYS A 1 186 ? -8.024 22.609 -1.253 1.00 38.28 186 LYS A O 1
ATOM 1472 N N . GLY A 1 187 ? -9.079 22.365 0.715 1.00 32.75 187 GLY A N 1
ATOM 1473 C CA . GLY A 1 187 ? -8.877 20.915 0.807 1.00 32.75 187 GLY A CA 1
ATOM 1474 C C . GLY A 1 187 ? -7.411 20.490 0.945 1.00 32.75 187 GLY A C 1
ATOM 1475 O O . GLY A 1 187 ? -7.073 19.357 0.598 1.00 32.75 187 GLY A O 1
ATOM 1476 N N . LYS A 1 188 ? -6.524 21.374 1.429 1.00 28.64 188 LYS A N 1
ATOM 1477 C CA . LYS A 1 188 ? -5.101 21.059 1.615 1.00 28.64 188 LYS A CA 1
ATOM 1478 C C . LYS A 1 188 ? -4.876 20.590 3.057 1.00 28.64 188 LYS A C 1
ATOM 1480 O O . LYS A 1 188 ? -5.149 21.317 4.006 1.00 28.64 188 LYS A O 1
ATOM 1485 N N . LEU A 1 189 ? -4.391 19.362 3.232 1.00 35.12 189 LEU A N 1
ATOM 1486 C CA . LEU A 1 189 ? -3.959 18.854 4.539 1.00 35.12 189 LEU A CA 1
ATOM 1487 C C . LEU A 1 189 ? -2.604 19.471 4.909 1.00 35.12 189 LEU A C 1
ATOM 1489 O O . LEU A 1 189 ? -1.651 19.347 4.142 1.00 35.12 189 LEU A O 1
ATOM 1493 N N . ASP A 1 190 ? -2.498 20.088 6.089 1.00 34.59 190 ASP A N 1
ATOM 1494 C CA . ASP A 1 190 ? -1.211 20.474 6.691 1.00 34.59 190 ASP A CA 1
ATOM 1495 C C . ASP A 1 190 ? -0.607 19.237 7.387 1.00 34.59 190 ASP A C 1
ATOM 1497 O O . ASP A 1 190 ? -0.679 19.076 8.606 1.00 34.59 190 ASP A O 1
ATOM 1501 N N . PHE A 1 191 ? -0.076 18.300 6.594 1.00 37.19 191 PHE A N 1
ATOM 1502 C CA . PHE A 1 191 ? 0.698 17.169 7.108 1.00 37.19 191 PHE A CA 1
ATOM 1503 C C . PHE A 1 191 ? 2.113 17.664 7.428 1.00 37.19 191 PHE A C 1
ATOM 1505 O O . PHE A 1 191 ? 2.987 17.717 6.563 1.00 37.19 191 PHE A O 1
ATOM 1512 N N . ARG A 1 192 ? 2.343 18.087 8.676 1.00 39.06 192 ARG A N 1
ATOM 1513 C CA . ARG A 1 192 ? 3.673 18.535 9.110 1.00 39.06 192 ARG A CA 1
ATOM 1514 C C . ARG A 1 192 ? 4.561 17.341 9.415 1.00 39.06 192 ARG A C 1
ATOM 1516 O O . ARG A 1 192 ? 4.659 16.921 10.564 1.00 39.06 192 ARG A O 1
ATOM 1523 N N . LEU A 1 193 ? 5.243 16.853 8.385 1.00 39.12 193 LEU A N 1
ATOM 1524 C CA . LEU A 1 193 ? 6.405 15.985 8.537 1.00 39.12 193 LEU A CA 1
ATOM 1525 C C . LEU A 1 193 ? 7.495 16.759 9.270 1.00 39.12 193 LEU A C 1
ATOM 1527 O O . LEU A 1 193 ? 8.008 17.762 8.772 1.00 39.12 193 LEU A O 1
ATOM 1531 N N . ARG A 1 194 ? 7.858 16.297 10.463 1.00 38.53 194 ARG A N 1
ATOM 1532 C CA . ARG A 1 194 ? 9.100 16.719 11.110 1.00 38.53 194 ARG A CA 1
ATOM 1533 C C . ARG A 1 194 ? 10.074 15.554 11.045 1.00 38.53 194 ARG A C 1
ATOM 1535 O O . ARG A 1 194 ? 9.911 14.582 11.776 1.00 38.53 194 ARG A O 1
ATOM 1542 N N . ALA A 1 195 ? 11.069 15.660 10.168 1.00 36.84 195 ALA A N 1
ATOM 1543 C CA . ALA A 1 195 ? 12.256 14.821 10.243 1.00 36.84 195 ALA A CA 1
ATOM 1544 C C . ALA A 1 195 ? 13.088 15.309 11.438 1.00 36.84 195 ALA A C 1
ATOM 1546 O O . ALA A 1 195 ? 13.557 16.448 11.452 1.00 36.84 195 ALA A O 1
ATOM 1547 N N . GLY A 1 196 ? 13.191 14.486 12.478 1.00 30.95 196 GLY A N 1
ATOM 1548 C CA . GLY A 1 196 ? 14.065 14.752 13.618 1.00 30.95 196 GLY A CA 1
ATOM 1549 C C . GLY A 1 196 ? 15.390 14.026 13.431 1.00 30.95 196 GLY A C 1
ATOM 1550 O O . GLY A 1 196 ? 15.386 12.812 13.244 1.00 30.95 196 GLY A O 1
ATOM 1551 N N . PHE A 1 197 ? 16.504 14.753 13.498 1.00 27.62 197 PHE A N 1
ATOM 1552 C CA . PHE A 1 197 ? 17.832 14.162 13.655 1.00 27.62 197 PHE A CA 1
ATOM 1553 C C . PHE A 1 197 ? 18.054 13.893 15.151 1.00 27.62 197 PHE A C 1
ATOM 1555 O O . PHE A 1 197 ? 17.814 14.791 15.962 1.00 27.62 197 PHE A O 1
ATOM 1562 N N . SER A 1 198 ? 18.442 12.669 15.517 1.00 30.66 198 SER A N 1
ATOM 1563 C CA . SER A 1 198 ? 18.979 12.351 16.850 1.00 30.66 198 SER A CA 1
ATOM 1564 C C . SER A 1 198 ? 20.492 12.442 16.844 1.00 30.66 198 SER A C 1
ATOM 1566 O O . SER A 1 198 ? 21.063 11.891 15.875 1.00 30.66 198 SER A O 1
#

Secondary structure (DSSP, 8-state):
--SSSTT----S------S---SSTTT-EEEEEEEEE-TTS-EEEEEEEESTTGGGS-S--EE-GGG-EEEEEEEEESSSSSS-EEEEEES-EEEEEEEETTEEEEEEEESEEEEEEESSTTSS-PPPEE--SS-EEE------EEETTEEEEEEEEE-S--SS--TTS-EEEEEEE----PPPTT-------EEE--

pLDDT: mean 81.35, std 22.02, range [27.62, 98.75]

Radius of gyration: 18.92 Å; chains: 1; bounding box: 41×74×41 Å

Organism: NCBI:txid1335043